Protein AF-A0A2Z6CU08-F1 (afdb_monomer)

Solvent-accessible surface area (backbone atoms only — not comparable to full-atom values): 12589 Å² total; per-residue (Å²): 133,89,56,45,66,60,54,45,58,59,36,54,79,43,44,66,52,94,87,54,87,73,78,50,71,67,58,55,53,52,52,36,51,53,51,31,54,76,70,72,44,63,93,85,64,60,63,81,48,70,68,52,35,48,50,53,22,50,45,68,56,39,53,52,37,62,65,47,59,47,67,48,64,42,35,66,68,48,48,53,42,43,51,52,14,50,77,65,61,32,41,54,54,27,56,53,54,51,35,54,50,34,75,73,33,64,66,64,37,49,41,41,61,74,64,71,60,63,61,69,60,54,56,30,55,43,50,52,42,33,51,58,46,46,61,71,42,70,53,68,88,61,56,78,71,53,81,65,61,60,67,91,61,61,76,80,51,50,62,54,40,46,70,46,42,75,83,64,75,84,65,61,68,58,53,52,50,52,52,52,43,61,74,73,41,95,70,88,86,85,83,88,82,76,64,90,89,70,46,62,70,25,56,63,59,43,58,77,64,74,69,112

pLDDT: mean 86.47, std 10.82, range [37.44, 97.69]

Foldseek 3Di:
DDQLVVLLVLLVVQAADPVCPDDDPVNLVVQLVVSCVVVVHDPQAFDLDLVRLLSSLCSSLRRHNHSLVSVLSSDPVLSVQVVVCQVVLNLLSSVLVSLVVLVVVVVSVVSVVVVPDPVLVSSLVSLVSSLVSNVSNVDCVSPPGHPSDNDPDDPVCPVVLCVLAVPDDDPVVVLVVVVVCVVPPVDDDDDDDDDPPPSRVNCVSCVVVSSD

Mean predicted aligned error: 9.14 Å

Sequence (212 aa):
MIEFAVITSVIKKYAPQASQIIIKQAQKNEAVIKVLQELKLNPTQIIDDVDTVYAYTLVKYGVFKPEAILNLLREKVIKDFFWDAYSNNAGFGFVENTKKFLNQNSELKTQIIHSKINFSAELEEFGETFIAVAKQTKSSKYQPYPDWNLDVYPKEFKALIFEKTRLFCGRDFVFKAINKFFATQPKGYFTVIGDAGMGKSAIAAIGHKLRL

Radius of gyration: 19.77 Å; Cα contacts (8 Å, |Δi|>4): 173; chains: 1; bounding box: 47×35×54 Å

Structure (mmCIF, N/CA/C/O backbone):
data_AF-A0A2Z6CU08-F1
#
_entry.id   AF-A0A2Z6CU08-F1
#
loop_
_atom_site.group_PDB
_atom_site.id
_atom_site.type_symbol
_atom_site.label_atom_id
_atom_site.label_alt_id
_atom_site.label_comp_id
_atom_site.label_asym_id
_atom_site.label_entity_id
_atom_site.label_seq_id
_atom_site.pdbx_PDB_ins_code
_atom_site.Cartn_x
_atom_site.Cartn_y
_atom_site.Cartn_z
_atom_site.occupancy
_atom_site.B_iso_or_equiv
_atom_site.auth_seq_id
_atom_site.auth_comp_id
_atom_site.auth_asym_id
_atom_site.auth_atom_id
_atom_site.pdbx_PDB_model_num
ATOM 1 N N . MET A 1 1 ? -15.770 15.664 8.424 1.00 62.69 1 MET A N 1
ATOM 2 C CA . MET A 1 1 ? -14.997 15.065 7.315 1.00 62.69 1 MET A CA 1
ATOM 3 C C . MET A 1 1 ? -13.681 14.593 7.905 1.00 62.69 1 MET A C 1
ATOM 5 O O . MET A 1 1 ? -13.102 15.352 8.671 1.00 62.69 1 MET A O 1
ATOM 9 N N . ILE A 1 2 ? -13.269 13.347 7.670 1.00 81.06 2 ILE A N 1
ATOM 10 C CA . ILE A 1 2 ? -12.012 12.831 8.227 1.00 81.06 2 ILE A CA 1
ATOM 11 C C . ILE A 1 2 ? -10.845 13.364 7.390 1.00 81.06 2 ILE A C 1
ATOM 13 O O . ILE A 1 2 ? -10.816 13.173 6.177 1.00 81.06 2 ILE A O 1
ATOM 17 N N . GLU A 1 3 ? -9.882 14.022 8.031 1.00 91.19 3 GLU A N 1
ATOM 18 C CA . GLU A 1 3 ? -8.688 14.541 7.363 1.00 91.19 3 GLU A CA 1
ATOM 19 C C . GLU A 1 3 ? -7.522 13.552 7.484 1.00 91.19 3 GLU A C 1
ATOM 21 O O . GLU A 1 3 ? -6.904 13.408 8.541 1.00 91.19 3 GLU A O 1
ATOM 26 N N . PHE A 1 4 ? -7.167 12.883 6.383 1.00 92.62 4 PHE A N 1
ATOM 27 C CA . PHE A 1 4 ? -6.059 11.915 6.375 1.00 92.62 4 PHE A CA 1
ATOM 28 C C . PHE A 1 4 ? -4.695 12.548 6.691 1.00 92.62 4 PHE A C 1
ATOM 30 O O . PHE A 1 4 ? -3.801 11.880 7.215 1.00 92.62 4 PHE A O 1
ATOM 37 N N . ALA A 1 5 ? -4.531 13.849 6.433 1.00 92.81 5 ALA A N 1
ATOM 38 C CA . ALA A 1 5 ? -3.340 14.596 6.830 1.00 92.81 5 ALA A CA 1
ATOM 39 C C . ALA A 1 5 ? -3.168 14.640 8.360 1.00 92.81 5 ALA A C 1
ATOM 41 O O . ALA A 1 5 ? -2.057 14.447 8.853 1.00 92.81 5 ALA A O 1
ATOM 42 N N . VAL A 1 6 ? -4.261 14.817 9.110 1.00 92.81 6 VAL A N 1
ATOM 43 C CA . VAL A 1 6 ? -4.248 14.796 10.582 1.00 92.81 6 VAL A CA 1
ATOM 44 C C . VAL A 1 6 ? -3.963 13.387 11.099 1.00 92.81 6 VAL A C 1
ATOM 46 O O . VAL A 1 6 ? -3.169 13.206 12.014 1.00 92.81 6 VAL A O 1
ATOM 49 N N . ILE A 1 7 ? -4.542 12.362 10.473 1.00 92.81 7 ILE A N 1
ATOM 50 C CA . ILE A 1 7 ? -4.272 10.966 10.846 1.00 92.81 7 ILE A CA 1
ATOM 51 C C . ILE A 1 7 ? -2.787 10.640 10.675 1.00 92.81 7 ILE A C 1
ATOM 53 O O . ILE A 1 7 ? -2.139 10.142 11.595 1.00 92.81 7 ILE A O 1
ATOM 57 N N . THR A 1 8 ? -2.225 10.957 9.508 1.00 91.88 8 THR A N 1
ATOM 58 C CA . THR A 1 8 ? -0.812 10.677 9.239 1.00 91.88 8 THR A CA 1
ATOM 59 C C . THR A 1 8 ? 0.127 11.503 10.109 1.00 91.88 8 THR A C 1
ATOM 61 O O . THR A 1 8 ? 1.166 10.980 10.499 1.00 91.88 8 THR A O 1
ATOM 64 N N . SER A 1 9 ? -0.221 12.735 10.494 1.00 92.56 9 SER A N 1
ATOM 65 C CA . SER A 1 9 ? 0.608 13.524 11.417 1.00 92.56 9 SER A CA 1
ATOM 66 C C . SER A 1 9 ? 0.685 12.906 12.819 1.00 92.56 9 SER A C 1
ATOM 68 O O . SER A 1 9 ? 1.762 12.895 13.416 1.00 92.56 9 SER A O 1
ATOM 70 N N . VAL A 1 10 ? -0.409 12.319 13.319 1.00 93.31 10 VAL A N 1
ATOM 71 C CA . VAL A 1 10 ? -0.412 11.577 14.590 1.00 93.31 10 VAL A CA 1
ATOM 72 C C . VAL A 1 10 ? 0.398 10.284 14.469 1.00 93.31 10 VAL A C 1
ATOM 74 O O . VAL A 1 10 ? 1.233 9.999 15.327 1.00 93.31 10 VAL A O 1
ATOM 77 N N . ILE A 1 11 ? 0.223 9.529 13.378 1.00 92.25 11 ILE A N 1
ATOM 78 C CA . ILE A 1 11 ? 0.962 8.278 13.134 1.00 92.25 11 ILE A CA 1
ATOM 79 C C . ILE A 1 11 ? 2.476 8.518 13.058 1.00 92.25 11 ILE A C 1
ATOM 81 O O . ILE A 1 11 ? 3.240 7.718 13.594 1.00 92.25 11 ILE A O 1
ATOM 85 N N . LYS A 1 12 ? 2.928 9.624 12.448 1.00 90.81 12 LYS A N 1
ATOM 86 C CA . LYS A 1 12 ? 4.360 9.963 12.306 1.00 90.81 12 LYS A CA 1
ATOM 87 C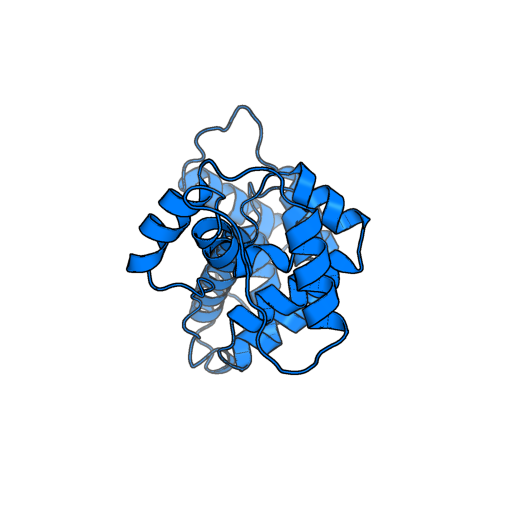 C . LYS A 1 12 ? 5.111 10.040 13.637 1.00 90.81 12 LYS A C 1
ATOM 89 O O . LYS A 1 12 ? 6.313 9.792 13.664 1.00 90.81 12 LYS A O 1
ATOM 94 N N . LYS A 1 13 ? 4.420 10.307 14.751 1.00 90.50 13 LYS A N 1
ATOM 95 C CA . LYS A 1 13 ? 5.008 10.251 16.104 1.00 90.50 13 LYS A CA 1
ATOM 96 C C . LYS A 1 13 ? 5.544 8.854 16.457 1.00 90.50 13 LYS A C 1
ATOM 98 O O . LYS A 1 13 ? 6.408 8.729 17.317 1.00 90.50 13 LYS A O 1
ATOM 103 N N . TYR A 1 14 ? 5.053 7.826 15.767 1.00 88.19 14 TYR A N 1
ATOM 104 C CA . TYR A 1 14 ? 5.426 6.418 15.890 1.00 88.19 14 TYR A CA 1
ATOM 105 C C . TYR A 1 14 ? 6.232 5.932 14.674 1.00 88.19 14 TYR A C 1
ATOM 107 O O . TYR A 1 14 ? 6.157 4.759 14.310 1.00 88.19 14 TYR A O 1
ATOM 115 N N . ALA A 1 15 ? 6.972 6.824 14.006 1.00 81.00 15 ALA A N 1
ATOM 116 C CA . ALA A 1 15 ? 7.870 6.447 12.918 1.00 81.00 15 ALA A CA 1
ATOM 117 C C . ALA A 1 15 ? 8.891 5.383 13.380 1.00 81.00 15 ALA A C 1
ATOM 119 O O . ALA A 1 15 ? 9.305 5.393 14.545 1.00 81.00 15 ALA A O 1
ATOM 120 N N . PRO A 1 16 ? 9.312 4.467 12.488 1.00 73.88 16 PRO A N 1
ATOM 121 C CA . PRO A 1 16 ? 10.264 3.422 12.841 1.00 73.88 16 PRO A CA 1
ATOM 122 C C . PRO A 1 16 ? 11.592 4.044 13.290 1.00 73.88 16 PRO A C 1
ATOM 124 O O . PRO A 1 16 ? 12.269 4.725 12.520 1.00 73.88 16 PRO A O 1
ATOM 127 N N . GLN A 1 17 ? 11.969 3.821 14.551 1.00 67.19 17 GLN A N 1
ATOM 128 C CA . GLN A 1 17 ? 13.262 4.260 15.074 1.00 67.19 17 GLN A CA 1
ATOM 129 C C . GLN A 1 17 ? 14.330 3.213 14.742 1.00 67.19 17 GLN A C 1
ATOM 131 O O . GLN A 1 17 ? 14.086 2.017 14.877 1.00 67.19 17 GLN A O 1
ATOM 136 N N . ALA A 1 18 ? 15.535 3.646 14.353 1.00 55.34 18 ALA A N 1
ATOM 137 C CA . ALA A 1 18 ? 16.640 2.754 13.969 1.00 55.34 18 ALA A CA 1
ATOM 138 C C . ALA A 1 18 ? 17.046 1.740 15.064 1.00 55.34 18 ALA A C 1
ATOM 140 O O . ALA A 1 18 ? 17.671 0.726 14.770 1.00 55.34 18 ALA A O 1
ATOM 141 N N . SER A 1 19 ? 16.665 1.987 16.320 1.00 48.84 19 SER A N 1
ATOM 142 C CA . SER A 1 19 ? 16.853 1.098 17.472 1.00 48.84 19 SER A CA 1
ATOM 143 C C . SER A 1 19 ? 15.786 -0.004 17.608 1.00 48.84 19 SER 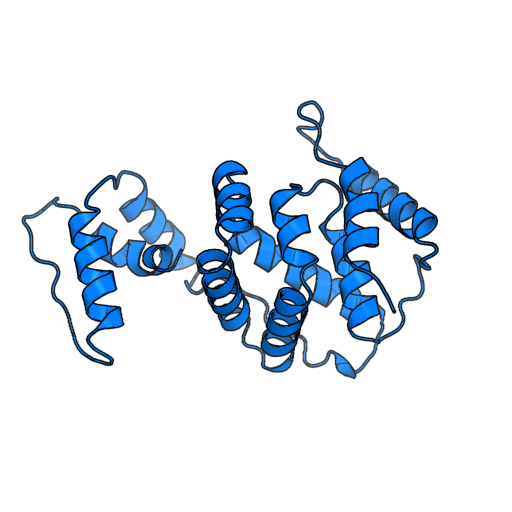A C 1
ATOM 145 O O . SER A 1 19 ? 15.981 -0.947 18.371 1.00 48.84 19 SER A O 1
ATOM 147 N N . GLN A 1 20 ? 14.671 0.070 16.875 1.00 55.75 20 GLN A N 1
ATOM 148 C CA . GLN A 1 20 ? 13.524 -0.846 16.962 1.00 55.75 20 GLN A CA 1
ATOM 149 C C . GLN A 1 20 ? 13.536 -1.894 15.839 1.00 55.75 20 GLN A C 1
ATOM 151 O O . GLN A 1 20 ? 12.517 -2.162 15.209 1.00 55.75 20 GLN A O 1
ATOM 156 N N . ILE A 1 21 ? 14.695 -2.508 15.578 1.00 54.34 21 ILE A N 1
ATOM 157 C CA . ILE A 1 21 ? 14.887 -3.490 14.489 1.00 54.34 21 ILE A CA 1
ATOM 158 C C . ILE A 1 21 ? 13.956 -4.717 14.647 1.00 54.34 21 ILE A C 1
ATOM 160 O O . ILE A 1 21 ? 13.696 -5.434 13.683 1.00 54.34 21 ILE A O 1
ATOM 164 N N . ILE A 1 22 ? 13.385 -4.929 15.840 1.00 64.88 22 ILE A N 1
ATOM 165 C CA . ILE A 1 22 ? 12.362 -5.945 16.106 1.00 64.88 22 ILE A CA 1
ATOM 166 C C . ILE A 1 22 ? 11.175 -5.290 16.819 1.00 64.88 22 ILE A C 1
ATOM 168 O O . ILE A 1 22 ? 11.221 -5.041 18.025 1.00 64.88 22 ILE A O 1
ATOM 172 N N . ILE A 1 23 ? 10.091 -5.046 16.083 1.00 67.44 23 ILE A N 1
ATOM 173 C CA . ILE A 1 23 ? 8.820 -4.579 16.648 1.00 67.44 23 ILE A CA 1
ATOM 174 C C . ILE A 1 23 ? 7.983 -5.803 17.004 1.00 67.44 23 ILE A C 1
ATOM 176 O O . ILE A 1 23 ? 7.635 -6.609 16.140 1.00 67.44 23 ILE A O 1
ATOM 180 N N . LYS A 1 24 ? 7.629 -5.949 18.282 1.00 79.06 24 LYS A N 1
ATOM 181 C CA . LYS A 1 24 ? 6.705 -7.007 18.707 1.00 79.06 24 LYS A CA 1
ATOM 182 C C . LYS A 1 24 ? 5.277 -6.633 18.313 1.00 79.06 24 LYS A C 1
ATOM 184 O O . LYS A 1 24 ? 4.870 -5.484 18.475 1.00 79.06 24 LYS A O 1
ATOM 189 N N . GLN A 1 25 ? 4.468 -7.617 17.915 1.00 81.94 25 GLN A N 1
ATOM 190 C CA . GLN A 1 25 ? 3.051 -7.394 17.590 1.00 81.94 25 GLN A CA 1
ATOM 191 C C . GLN A 1 25 ? 2.289 -6.682 18.724 1.00 81.94 25 GLN A C 1
ATOM 193 O O . GLN A 1 25 ? 1.458 -5.817 18.463 1.00 81.94 25 GLN A O 1
ATOM 198 N N . ALA A 1 26 ? 2.613 -6.988 19.985 1.00 82.88 26 ALA A N 1
ATOM 199 C CA . ALA A 1 26 ? 2.033 -6.316 21.147 1.00 82.88 26 ALA A CA 1
ATOM 200 C C . ALA A 1 26 ? 2.330 -4.803 21.175 1.00 82.88 26 ALA A C 1
ATOM 202 O O . ALA A 1 26 ? 1.428 -4.014 21.439 1.00 82.88 26 ALA A O 1
ATOM 203 N N . GLN A 1 27 ? 3.557 -4.394 20.827 1.00 86.50 27 GLN A N 1
ATOM 204 C CA . GLN A 1 27 ? 3.944 -2.979 20.756 1.00 86.50 27 GLN A CA 1
ATOM 205 C C . GLN A 1 27 ? 3.206 -2.260 19.622 1.00 86.50 27 GLN A C 1
ATOM 207 O O . GLN A 1 27 ? 2.727 -1.144 19.812 1.00 86.50 27 GLN A O 1
ATOM 212 N N . LYS A 1 28 ? 3.058 -2.915 18.458 1.00 88.12 28 LYS A N 1
ATOM 213 C CA . LYS A 1 28 ? 2.254 -2.386 17.343 1.00 88.12 28 LYS A CA 1
ATOM 214 C C . LYS A 1 28 ? 0.799 -2.184 17.759 1.00 88.12 28 LYS A C 1
ATOM 216 O O . LYS A 1 28 ? 0.252 -1.109 17.537 1.00 88.12 28 LYS A O 1
ATOM 221 N N . ASN A 1 29 ? 0.195 -3.176 18.409 1.00 90.00 29 ASN A N 1
ATOM 222 C CA . ASN A 1 29 ? -1.190 -3.089 18.871 1.00 90.00 29 ASN A CA 1
ATOM 223 C C . ASN A 1 29 ? -1.387 -1.953 19.890 1.00 90.00 29 ASN A C 1
ATOM 225 O O . ASN A 1 29 ? -2.355 -1.204 19.786 1.00 90.00 29 ASN A O 1
ATOM 229 N N . GLU A 1 30 ? -0.465 -1.789 20.841 1.00 90.69 30 GLU A N 1
ATOM 230 C CA . GLU A 1 30 ? -0.516 -0.704 21.827 1.00 90.69 30 GLU A CA 1
ATOM 231 C C . GLU A 1 30 ? -0.424 0.678 21.163 1.00 90.69 30 GLU A C 1
ATOM 233 O O . GLU A 1 30 ? -1.225 1.565 21.458 1.00 90.69 30 GLU A O 1
ATOM 238 N N . ALA A 1 31 ? 0.515 0.859 20.230 1.00 92.38 31 ALA A N 1
ATOM 239 C CA . ALA A 1 31 ? 0.669 2.109 19.492 1.00 92.38 31 ALA A CA 1
ATOM 240 C C . ALA A 1 31 ? -0.575 2.434 18.645 1.00 92.38 31 ALA A C 1
ATOM 242 O O . ALA A 1 31 ? -1.048 3.568 18.668 1.00 92.38 31 ALA A O 1
ATOM 243 N N . VAL A 1 32 ? -1.168 1.439 17.976 1.00 92.88 32 VAL A N 1
ATOM 244 C CA . VAL A 1 32 ? -2.443 1.596 17.254 1.00 92.88 32 VAL A CA 1
ATOM 245 C C . VAL A 1 32 ? -3.553 2.083 18.187 1.00 92.88 32 VAL A C 1
ATOM 247 O O . VAL A 1 32 ? -4.262 3.026 17.842 1.00 92.88 32 VAL A O 1
ATOM 250 N N . ILE A 1 33 ? -3.695 1.489 19.377 1.00 92.44 33 ILE A N 1
ATOM 251 C CA . ILE A 1 33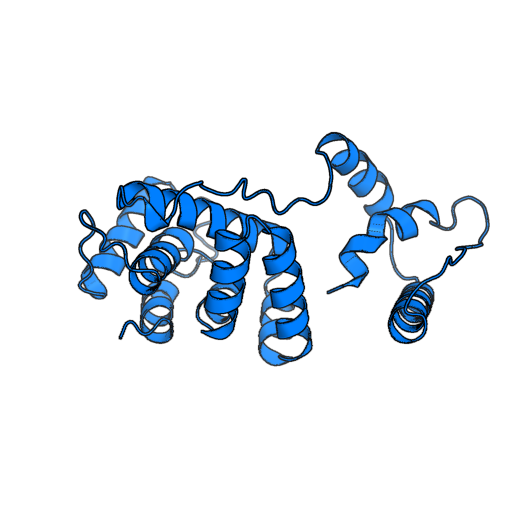 ? -4.713 1.905 20.356 1.00 92.44 33 ILE A CA 1
ATOM 252 C C . ILE A 1 33 ? -4.492 3.360 20.784 1.00 92.44 33 ILE A C 1
ATOM 254 O O . ILE A 1 33 ? -5.447 4.136 20.790 1.00 92.44 33 ILE A O 1
ATOM 258 N N . LYS A 1 34 ? -3.247 3.754 21.081 1.00 93.62 34 LYS A N 1
ATOM 259 C CA . LYS A 1 34 ? -2.910 5.137 21.462 1.00 93.62 34 LYS A CA 1
ATOM 260 C C . LYS A 1 34 ? -3.232 6.138 20.351 1.00 93.62 34 LYS A C 1
ATOM 262 O O . LYS A 1 34 ? -3.819 7.180 20.626 1.00 93.62 34 LYS A O 1
ATOM 267 N N . VAL A 1 35 ? -2.908 5.810 19.097 1.00 93.75 35 VAL A N 1
ATOM 268 C CA . VAL A 1 35 ? -3.236 6.658 17.938 1.00 93.75 35 VAL A CA 1
ATOM 269 C C . VAL A 1 35 ? -4.752 6.804 17.773 1.00 93.75 35 VAL A C 1
ATOM 271 O O . VAL A 1 35 ? -5.236 7.918 17.590 1.00 93.75 35 VAL A O 1
ATOM 274 N N . LEU A 1 36 ? -5.520 5.713 17.877 1.00 93.31 36 LEU A N 1
ATOM 275 C CA . LEU A 1 36 ? -6.986 5.772 17.790 1.00 93.31 36 LEU A CA 1
ATOM 276 C C . LEU A 1 36 ? -7.590 6.639 18.906 1.00 93.31 36 LEU A C 1
ATOM 278 O O . LEU A 1 36 ? -8.477 7.444 18.632 1.00 93.31 36 LEU A O 1
ATOM 282 N N . GLN A 1 37 ? -7.079 6.527 20.137 1.00 91.94 37 GLN A N 1
ATOM 283 C CA . GLN A 1 37 ? -7.508 7.353 21.271 1.00 91.94 37 GLN A CA 1
ATOM 284 C C . GLN A 1 37 ? -7.220 8.843 21.048 1.00 91.94 37 GLN A C 1
ATOM 286 O O . GLN A 1 37 ? -8.097 9.673 21.286 1.00 91.94 37 GLN A O 1
ATOM 291 N N . GLU A 1 38 ? -6.029 9.187 20.553 1.00 93.31 38 GLU A N 1
ATOM 292 C CA . GLU A 1 38 ? -5.654 10.576 20.253 1.00 93.31 38 GLU A CA 1
ATOM 293 C C . GLU A 1 38 ? -6.5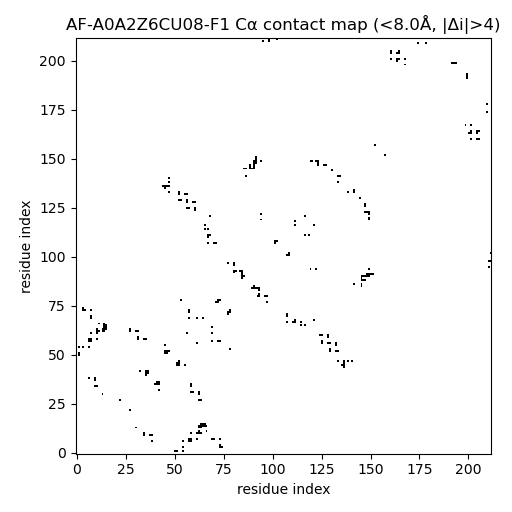47 11.184 19.159 1.00 93.31 38 GLU A C 1
ATOM 295 O O . GLU A 1 38 ? -6.968 12.337 19.256 1.00 93.31 38 GLU A O 1
ATOM 300 N N . LEU A 1 39 ? -6.912 10.379 18.158 1.00 91.75 39 LEU A N 1
ATOM 301 C CA . LEU A 1 39 ? -7.832 10.760 17.085 1.00 91.75 39 LEU A CA 1
ATOM 302 C C . LEU A 1 39 ? -9.312 10.728 17.503 1.00 91.75 39 LEU A C 1
ATOM 304 O O . LEU A 1 39 ? -10.178 11.037 16.686 1.00 91.75 39 LEU A O 1
ATOM 308 N N . LYS A 1 40 ? -9.616 10.364 18.759 1.00 90.19 40 LYS A N 1
ATOM 309 C CA . LYS A 1 40 ? -10.981 10.190 19.287 1.00 90.19 40 LYS A CA 1
ATOM 310 C C . LYS A 1 40 ? -11.818 9.190 18.474 1.00 90.19 40 LYS A C 1
ATOM 312 O O . LYS A 1 40 ? -13.035 9.326 18.368 1.00 90.19 40 LYS A O 1
ATOM 317 N N . LEU A 1 41 ? -11.163 8.178 17.907 1.00 88.75 41 LEU A N 1
ATOM 318 C CA . LEU A 1 41 ? -11.782 7.088 17.158 1.00 88.75 41 LEU A CA 1
ATOM 319 C C . LEU A 1 41 ? -12.050 5.897 18.086 1.00 88.75 41 LEU A C 1
ATOM 321 O O . LEU A 1 41 ? -11.215 5.532 18.914 1.00 88.75 41 LEU A O 1
ATOM 325 N N . ASN A 1 42 ? -13.216 5.261 17.946 1.00 84.94 42 ASN A N 1
ATOM 326 C CA . ASN A 1 42 ? -13.586 4.112 18.770 1.00 84.94 42 ASN A CA 1
ATOM 327 C C . ASN A 1 42 ? -12.806 2.854 18.331 1.00 84.94 42 ASN A C 1
ATOM 329 O O . ASN A 1 42 ? -12.990 2.389 17.208 1.00 84.94 42 ASN A O 1
ATOM 333 N N . PRO A 1 43 ? -11.985 2.229 19.187 1.00 78.44 43 PRO A N 1
ATOM 334 C CA . PRO A 1 43 ? -11.170 1.080 18.788 1.00 78.44 43 PRO A CA 1
ATOM 335 C C . PRO A 1 43 ? -11.973 -0.198 18.491 1.00 78.44 43 PRO A C 1
ATOM 337 O O . PRO A 1 43 ? -11.434 -1.122 17.887 1.00 78.44 43 PRO A O 1
ATOM 340 N N . THR A 1 44 ? -13.238 -0.263 18.916 1.00 76.81 44 THR A N 1
ATOM 341 C CA . THR A 1 44 ? -14.075 -1.475 18.859 1.00 76.81 44 THR A CA 1
ATOM 342 C C . THR A 1 44 ? -15.214 -1.400 17.850 1.00 76.81 44 THR A C 1
ATOM 344 O O . THR A 1 44 ? -15.583 -2.427 17.285 1.00 76.81 44 THR A O 1
ATOM 347 N N . GLN A 1 45 ? -15.753 -0.208 17.593 1.00 84.81 45 GLN A N 1
ATOM 348 C CA . GLN A 1 45 ? -16.864 -0.010 16.667 1.00 84.81 45 GLN A CA 1
ATOM 349 C C . GLN A 1 45 ? -16.434 0.905 15.525 1.00 84.81 45 GLN A C 1
ATOM 351 O O . GLN A 1 45 ? -16.089 2.064 15.743 1.00 84.81 45 GLN A O 1
ATOM 356 N N . ILE A 1 46 ? -16.459 0.361 14.310 1.00 89.12 46 ILE A N 1
ATOM 357 C CA . ILE A 1 46 ? -16.049 1.046 13.084 1.00 89.12 46 ILE A CA 1
ATOM 358 C C . ILE A 1 46 ? -17.306 1.315 12.263 1.00 89.12 46 ILE A C 1
ATOM 360 O O . ILE A 1 46 ? -18.053 0.384 11.961 1.00 89.12 46 ILE A O 1
ATOM 364 N N . ILE A 1 47 ? -17.538 2.583 11.929 1.00 92.06 47 ILE A N 1
ATOM 365 C CA . ILE A 1 47 ? -18.624 2.995 11.030 1.00 92.06 47 ILE A CA 1
ATOM 366 C C . ILE A 1 47 ? -18.289 2.499 9.617 1.00 92.06 47 ILE A C 1
ATOM 368 O O . ILE A 1 47 ? -17.133 2.547 9.199 1.00 92.06 47 ILE A O 1
ATOM 372 N N . ASP A 1 48 ? -19.284 2.003 8.884 1.00 92.00 48 ASP A N 1
ATOM 373 C CA . ASP A 1 48 ? -19.121 1.336 7.586 1.00 92.00 48 ASP A CA 1
ATOM 374 C C . ASP A 1 48 ? -19.093 2.296 6.376 1.00 92.00 48 ASP A C 1
ATOM 376 O O . ASP A 1 48 ? -19.375 1.929 5.226 1.00 92.00 48 ASP A O 1
ATOM 380 N N . ASP A 1 49 ? -18.726 3.556 6.606 1.00 94.00 49 ASP A N 1
ATOM 381 C CA . ASP A 1 49 ? -18.413 4.486 5.532 1.00 94.00 49 ASP A CA 1
ATOM 382 C C . ASP A 1 49 ? -16.965 4.298 5.038 1.00 94.00 49 ASP A C 1
ATOM 384 O O . ASP A 1 49 ? -16.071 3.864 5.767 1.00 94.00 49 ASP A O 1
ATOM 388 N N . VAL A 1 50 ? -16.730 4.582 3.752 1.00 95.25 50 VAL A N 1
ATOM 389 C CA . VAL A 1 50 ? -15.437 4.285 3.109 1.00 95.25 50 VAL A CA 1
ATOM 390 C C . VAL A 1 50 ? -14.316 5.116 3.725 1.00 95.25 50 VAL A C 1
ATOM 392 O O . VAL A 1 50 ? -13.219 4.596 3.915 1.00 95.25 50 VAL A O 1
ATOM 395 N N . ASP A 1 51 ? -14.590 6.372 4.078 1.00 95.56 51 ASP A N 1
ATOM 396 C CA . ASP A 1 51 ? -13.586 7.272 4.639 1.00 95.56 51 ASP A CA 1
ATOM 397 C C . ASP A 1 51 ? -13.171 6.826 6.045 1.00 95.56 51 ASP A C 1
ATOM 399 O O . ASP A 1 51 ? -11.978 6.813 6.348 1.00 95.56 51 ASP A O 1
ATOM 403 N N . THR A 1 52 ? -14.118 6.386 6.878 1.00 94.75 52 THR A N 1
ATOM 404 C CA . THR A 1 52 ? -13.830 5.824 8.203 1.00 94.75 52 THR A CA 1
ATOM 405 C C . THR A 1 52 ? -13.055 4.519 8.095 1.00 94.75 52 THR A C 1
ATOM 407 O O . THR A 1 52 ? -12.014 4.377 8.735 1.00 94.75 52 THR A O 1
ATOM 410 N N . VAL A 1 53 ? -13.478 3.571 7.256 1.00 96.69 53 VAL A N 1
ATOM 411 C CA . VAL A 1 53 ? -12.734 2.310 7.079 1.00 96.69 53 VAL A CA 1
ATOM 412 C C . VAL A 1 53 ? -11.318 2.575 6.561 1.00 96.69 53 VAL A C 1
ATOM 414 O O . VAL A 1 53 ? -10.356 2.001 7.078 1.00 96.69 53 VAL A O 1
ATOM 417 N N . TYR A 1 54 ? -11.151 3.500 5.614 1.00 97.50 54 TYR A N 1
ATOM 418 C CA . TYR A 1 54 ? -9.835 3.901 5.115 1.00 97.50 54 TYR A CA 1
ATOM 419 C C . TYR A 1 54 ? -8.987 4.585 6.200 1.00 97.50 54 TYR A C 1
ATOM 421 O O . TYR A 1 54 ? -7.805 4.282 6.343 1.00 97.50 54 TYR A O 1
ATOM 429 N N . ALA A 1 55 ? -9.581 5.441 7.034 1.00 96.25 55 ALA A N 1
ATOM 430 C CA . ALA A 1 55 ? -8.910 6.086 8.162 1.00 96.25 55 ALA A CA 1
ATOM 431 C C . ALA A 1 55 ? -8.409 5.085 9.212 1.00 96.25 55 ALA A C 1
ATOM 433 O O . ALA A 1 55 ? -7.254 5.148 9.635 1.00 96.25 55 ALA A O 1
ATOM 434 N N . TYR A 1 56 ? -9.243 4.119 9.599 1.00 96.44 56 TYR A N 1
ATOM 435 C CA . TYR A 1 56 ? -8.830 3.037 10.497 1.00 96.44 56 TYR A CA 1
ATOM 436 C C . TYR A 1 56 ? -7.744 2.169 9.866 1.00 96.44 56 TYR A C 1
ATOM 438 O O . TYR A 1 56 ? -6.838 1.716 10.565 1.00 96.44 56 TYR A O 1
ATOM 446 N N . THR A 1 57 ? -7.810 1.964 8.550 1.00 97.25 57 THR A N 1
ATOM 447 C CA . THR A 1 57 ? -6.765 1.264 7.801 1.00 97.25 57 THR A CA 1
ATOM 448 C C . THR A 1 57 ? -5.450 2.026 7.880 1.00 97.25 57 THR A C 1
ATOM 450 O O . THR A 1 57 ? -4.462 1.434 8.299 1.00 97.25 57 THR A O 1
ATOM 453 N N . LEU A 1 58 ? -5.438 3.334 7.592 1.00 97.00 58 LEU A N 1
ATOM 454 C CA . LEU A 1 58 ? -4.250 4.186 7.727 1.00 97.00 58 LEU A CA 1
ATOM 455 C C . LEU A 1 58 ? -3.622 4.065 9.116 1.00 97.00 58 LEU A C 1
ATOM 457 O O . LEU A 1 58 ? -2.409 3.930 9.211 1.00 97.00 58 LEU A O 1
ATOM 461 N N . VAL A 1 59 ? -4.427 4.052 10.182 1.00 96.00 59 VAL A N 1
ATOM 462 C CA . VAL A 1 59 ? -3.918 3.888 11.551 1.00 96.00 59 VAL A CA 1
ATOM 463 C C . VAL A 1 59 ? -3.333 2.493 11.784 1.00 96.00 59 VAL A C 1
ATOM 465 O O . VAL A 1 59 ? -2.201 2.376 12.250 1.00 96.00 59 VAL A O 1
ATOM 468 N N . LYS A 1 60 ? -4.068 1.422 11.458 1.00 94.94 60 LYS A N 1
ATOM 469 C CA . LYS A 1 60 ? -3.623 0.041 11.722 1.00 94.94 60 LYS A CA 1
ATOM 470 C C . LYS A 1 60 ? -2.411 -0.366 10.885 1.00 94.94 60 LYS A C 1
ATOM 472 O O . LYS A 1 60 ? -1.526 -1.062 11.386 1.00 94.94 60 LYS A O 1
ATOM 477 N N . TYR A 1 61 ? -2.379 0.065 9.629 1.00 95.38 61 TYR A N 1
ATOM 478 C CA . TYR A 1 61 ? -1.257 -0.145 8.724 1.00 95.38 61 TYR A CA 1
ATOM 479 C C . TYR A 1 61 ? -0.079 0.757 9.104 1.00 95.38 61 TYR A C 1
ATOM 481 O O . TYR A 1 61 ? 1.038 0.270 9.245 1.00 95.38 61 TYR A O 1
ATOM 489 N N . GLY A 1 62 ? -0.331 2.056 9.286 1.00 92.69 62 GLY A N 1
ATOM 490 C CA . GLY A 1 62 ? 0.694 3.092 9.218 1.00 92.69 62 GLY A CA 1
ATOM 491 C C . GLY A 1 62 ? 1.601 3.227 10.437 1.00 92.69 62 GLY A C 1
ATOM 492 O O . GLY A 1 62 ? 2.677 3.813 10.332 1.00 92.69 62 GLY A O 1
ATOM 493 N N . VAL A 1 63 ? 1.206 2.688 11.589 1.00 92.62 63 VAL A N 1
ATOM 494 C CA . VAL A 1 63 ? 2.067 2.651 12.778 1.00 92.62 63 VAL A CA 1
ATOM 495 C C . VAL A 1 63 ? 3.362 1.895 12.459 1.00 92.62 63 VAL A C 1
ATOM 497 O O . VAL A 1 63 ? 3.325 0.754 11.997 1.00 92.62 63 VAL A O 1
ATOM 500 N N . PHE A 1 64 ? 4.502 2.544 12.720 1.00 89.69 64 PHE A N 1
ATOM 501 C CA . PHE A 1 64 ? 5.852 2.084 12.371 1.00 89.69 64 PHE A CA 1
ATOM 502 C C . PHE A 1 64 ? 6.152 1.944 10.871 1.00 89.69 64 PHE A C 1
ATOM 504 O O . PHE A 1 64 ? 7.175 1.364 10.503 1.00 89.69 64 PHE A O 1
ATOM 511 N N . LYS A 1 65 ? 5.315 2.503 9.991 1.00 90.94 65 LYS A N 1
ATOM 512 C CA . LYS A 1 65 ? 5.604 2.564 8.555 1.00 90.94 65 LYS A CA 1
ATOM 513 C C . LYS A 1 65 ? 6.427 3.803 8.190 1.00 90.94 65 LYS A C 1
ATOM 515 O O . LYS A 1 65 ? 6.359 4.818 8.888 1.00 90.94 65 LYS A O 1
ATOM 520 N N . PRO A 1 66 ? 7.212 3.747 7.099 1.00 90.38 66 PRO A N 1
ATOM 521 C CA . PRO A 1 66 ? 7.977 4.892 6.619 1.00 90.38 66 PRO A CA 1
ATOM 522 C C . PRO A 1 66 ? 7.084 6.086 6.279 1.00 90.38 66 PRO A C 1
ATOM 524 O O . PRO A 1 66 ? 6.014 5.939 5.695 1.00 90.38 66 PRO A O 1
ATOM 527 N N . GLU A 1 67 ? 7.556 7.296 6.568 1.00 91.81 67 GLU A N 1
ATOM 528 C CA . GLU A 1 67 ? 6.775 8.508 6.311 1.00 91.81 67 GLU A CA 1
ATOM 529 C C . GLU A 1 67 ? 6.397 8.670 4.829 1.00 91.81 67 GLU A C 1
ATOM 531 O O . GLU A 1 67 ? 5.286 9.096 4.518 1.00 91.81 67 GLU A O 1
ATOM 536 N N . ALA A 1 68 ? 7.289 8.272 3.917 1.00 91.75 68 ALA A N 1
ATOM 537 C CA . ALA A 1 68 ? 7.078 8.387 2.477 1.00 91.75 68 ALA A CA 1
ATOM 538 C C . ALA A 1 68 ? 5.795 7.681 2.002 1.00 91.75 68 ALA A C 1
ATOM 540 O O . ALA A 1 68 ? 5.044 8.250 1.210 1.00 91.75 68 ALA A O 1
ATOM 541 N N . ILE A 1 69 ? 5.502 6.474 2.508 1.00 93.81 69 ILE A N 1
ATOM 542 C CA . ILE A 1 69 ? 4.287 5.752 2.108 1.00 93.81 69 ILE A CA 1
ATOM 543 C C . ILE A 1 69 ? 3.032 6.343 2.763 1.00 93.81 69 ILE A C 1
ATOM 545 O O . ILE A 1 69 ? 1.983 6.412 2.128 1.00 93.81 69 ILE A O 1
ATOM 549 N N . LEU A 1 70 ? 3.139 6.871 3.986 1.00 95.12 70 LEU A N 1
ATOM 550 C CA . LEU A 1 70 ? 2.030 7.574 4.642 1.00 95.12 70 LEU A CA 1
ATOM 551 C C . LEU A 1 70 ? 1.666 8.868 3.905 1.00 95.12 70 LEU A C 1
ATOM 553 O O . LEU A 1 70 ? 0.486 9.159 3.712 1.00 95.12 70 LEU A O 1
ATOM 557 N N . ASN A 1 71 ? 2.673 9.621 3.456 1.00 95.06 71 ASN A N 1
ATOM 558 C CA . ASN A 1 71 ? 2.485 10.829 2.653 1.00 95.06 71 ASN A CA 1
ATOM 559 C C . ASN A 1 71 ? 1.816 10.536 1.308 1.00 95.06 71 ASN A C 1
ATOM 561 O O . ASN A 1 71 ? 1.099 11.390 0.807 1.00 95.06 71 ASN A O 1
ATOM 565 N N . LEU A 1 72 ? 2.015 9.344 0.744 1.00 96.06 72 LEU A N 1
ATOM 566 C CA . LEU A 1 72 ? 1.303 8.908 -0.452 1.00 96.06 72 LEU A CA 1
ATOM 567 C C . LEU A 1 72 ? -0.143 8.499 -0.138 1.00 96.06 72 LEU A C 1
ATOM 569 O O . LEU A 1 72 ? -1.075 8.970 -0.781 1.00 96.06 72 LEU A O 1
ATOM 573 N N . LEU A 1 73 ? -0.344 7.626 0.853 1.00 96.94 73 LEU A N 1
ATOM 574 C CA . LEU A 1 73 ? -1.653 7.034 1.152 1.00 96.94 73 LEU A CA 1
ATOM 575 C C . LEU A 1 73 ? -2.662 8.031 1.738 1.00 96.94 73 LEU A C 1
ATOM 577 O O . LEU A 1 73 ? -3.864 7.766 1.694 1.00 96.94 73 LEU A O 1
ATOM 581 N N . ARG A 1 74 ? -2.205 9.171 2.275 1.00 95.69 74 ARG A N 1
ATOM 582 C CA . ARG A 1 74 ? -3.093 10.255 2.731 1.00 95.69 74 ARG A CA 1
ATOM 583 C C . ARG A 1 74 ? -3.713 11.059 1.589 1.00 95.69 74 ARG A C 1
ATOM 585 O O . ARG A 1 74 ? -4.673 11.788 1.833 1.00 95.69 74 ARG A O 1
ATOM 592 N N . GLU A 1 75 ? -3.149 10.993 0.383 1.00 96.88 75 GLU A N 1
ATOM 593 C CA . GLU A 1 75 ? -3.630 11.785 -0.745 1.00 96.88 75 GLU A CA 1
ATOM 594 C C . GLU A 1 75 ? -5.017 11.297 -1.166 1.00 96.88 75 GLU A C 1
ATOM 596 O O . GLU A 1 75 ? -5.240 10.107 -1.396 1.00 96.88 75 GLU A O 1
ATOM 601 N N . LYS A 1 76 ? -5.970 12.226 -1.292 1.00 95.06 76 LYS A N 1
ATOM 602 C CA . LYS A 1 76 ? -7.370 11.881 -1.579 1.00 95.06 76 LYS A CA 1
ATOM 603 C C . LYS A 1 76 ? -7.509 11.077 -2.876 1.00 95.06 76 LYS A C 1
ATOM 605 O O . LYS A 1 76 ? -8.235 10.092 -2.907 1.00 95.06 76 LYS A O 1
ATOM 610 N N . VAL A 1 77 ? -6.750 11.453 -3.904 1.00 96.19 77 VAL A N 1
ATOM 611 C CA . VAL A 1 77 ? -6.727 10.754 -5.197 1.00 96.19 77 VAL A CA 1
ATOM 612 C C . VAL A 1 77 ? -6.257 9.300 -5.072 1.00 96.19 77 VAL A C 1
ATOM 614 O O . VAL A 1 77 ? -6.747 8.434 -5.788 1.00 96.19 77 VAL A O 1
ATOM 617 N N . ILE A 1 78 ? -5.356 9.003 -4.129 1.00 97.38 78 ILE A N 1
ATOM 618 C CA . ILE A 1 78 ? -4.878 7.638 -3.885 1.00 97.38 78 ILE A CA 1
ATOM 619 C C . ILE A 1 78 ? -5.965 6.793 -3.226 1.00 97.38 78 ILE A C 1
ATOM 621 O O . ILE A 1 78 ? -6.166 5.652 -3.639 1.00 97.38 78 ILE A O 1
ATOM 625 N N . LYS A 1 79 ? -6.727 7.359 -2.281 1.00 97.50 79 LYS A N 1
ATOM 626 C CA . LYS A 1 79 ? -7.939 6.707 -1.760 1.00 97.50 79 LYS A CA 1
ATOM 627 C C . LYS A 1 79 ? -8.938 6.428 -2.886 1.00 97.50 79 LYS A C 1
ATOM 629 O O . LYS A 1 79 ? -9.502 5.340 -2.934 1.00 97.50 79 LYS A O 1
ATOM 634 N N . ASP A 1 80 ? -9.151 7.385 -3.784 1.00 97.12 80 ASP A N 1
ATOM 635 C CA . ASP A 1 80 ? -10.112 7.228 -4.879 1.00 97.12 80 ASP A CA 1
ATOM 636 C C . ASP A 1 80 ? -9.673 6.105 -5.844 1.00 97.12 80 ASP A C 1
ATOM 638 O O . ASP A 1 80 ? -10.479 5.236 -6.173 1.00 97.12 80 ASP A O 1
ATOM 642 N N . PHE A 1 81 ? -8.383 6.029 -6.204 1.00 97.00 81 PHE A N 1
ATOM 643 C CA . PHE A 1 81 ? -7.830 4.897 -6.966 1.00 97.00 81 PHE A CA 1
ATOM 644 C C . PHE A 1 81 ? -7.945 3.563 -6.228 1.00 97.00 81 PHE A C 1
ATOM 646 O O . PHE A 1 81 ? -8.220 2.539 -6.852 1.00 97.00 81 PHE A O 1
ATOM 653 N N . PHE A 1 82 ? -7.708 3.562 -4.915 1.00 97.50 82 PHE A N 1
ATOM 654 C CA . PHE A 1 82 ? -7.836 2.367 -4.090 1.00 97.50 82 PHE A CA 1
ATOM 655 C C . PHE A 1 82 ? -9.277 1.857 -4.090 1.00 97.50 82 PHE A C 1
ATOM 657 O O . PHE A 1 82 ? -9.511 0.677 -4.332 1.00 97.50 82 PHE A O 1
ATOM 664 N N . TRP A 1 83 ? -10.243 2.743 -3.841 1.00 97.00 83 TRP A N 1
ATOM 665 C CA . TRP A 1 83 ? -11.652 2.374 -3.752 1.00 97.00 83 TRP A CA 1
ATOM 666 C C . TRP A 1 83 ? -12.213 1.892 -5.092 1.00 97.00 83 TRP A C 1
ATOM 668 O O . TRP A 1 83 ? -12.968 0.918 -5.117 1.00 97.00 83 TRP A O 1
ATOM 678 N N . ASP A 1 84 ? -11.808 2.518 -6.199 1.00 96.06 84 ASP A N 1
ATOM 679 C CA . ASP A 1 84 ? -12.146 2.061 -7.549 1.00 96.06 84 ASP A CA 1
ATOM 680 C C . ASP A 1 84 ? -11.602 0.647 -7.813 1.00 96.06 84 ASP A C 1
ATOM 682 O O . ASP A 1 84 ? -12.352 -0.260 -8.176 1.00 96.06 84 ASP A O 1
ATOM 686 N N . ALA A 1 85 ? -10.319 0.408 -7.536 1.00 94.50 85 ALA A N 1
ATOM 687 C CA . ALA A 1 85 ? -9.711 -0.910 -7.702 1.00 94.50 85 ALA A CA 1
ATOM 688 C C . ALA A 1 85 ? -10.338 -1.973 -6.787 1.00 94.50 85 ALA A C 1
ATOM 690 O O . ALA A 1 85 ? -10.545 -3.109 -7.211 1.00 94.50 85 ALA A O 1
ATOM 691 N N . TYR A 1 86 ? -10.663 -1.609 -5.547 1.00 95.69 86 TYR A N 1
ATOM 692 C CA . TYR A 1 86 ? -11.334 -2.481 -4.587 1.00 95.69 86 TYR A CA 1
ATOM 693 C C . TYR A 1 86 ? -12.713 -2.908 -5.083 1.00 95.69 86 TYR A C 1
ATOM 695 O O . TYR A 1 86 ? -13.004 -4.100 -5.159 1.00 95.69 86 TYR A O 1
ATOM 703 N N . SER A 1 87 ? -13.537 -1.935 -5.470 1.00 94.06 87 SER A N 1
ATOM 704 C CA . SER A 1 87 ? -14.926 -2.163 -5.880 1.00 94.06 87 SER A CA 1
ATOM 705 C C . SER A 1 87 ? -15.026 -2.972 -7.175 1.00 94.06 87 SER A C 1
ATOM 707 O O . SER A 1 87 ? -15.988 -3.709 -7.368 1.00 94.06 87 SER A O 1
ATOM 709 N N . ASN A 1 88 ? -14.019 -2.866 -8.046 1.00 92.19 88 ASN A N 1
ATOM 710 C CA . ASN A 1 88 ? -13.963 -3.575 -9.323 1.00 92.19 88 ASN A CA 1
ATOM 711 C C . ASN A 1 88 ? -13.139 -4.877 -9.280 1.00 92.19 88 ASN A C 1
ATOM 713 O O . ASN A 1 88 ? -12.911 -5.476 -10.329 1.00 92.19 88 ASN A O 1
ATOM 717 N N . ASN A 1 89 ? -12.666 -5.317 -8.103 1.00 89.00 89 ASN A N 1
ATOM 718 C CA . ASN A 1 89 ? -11.766 -6.473 -7.955 1.00 89.00 89 ASN A CA 1
ATOM 719 C C . ASN A 1 89 ? -10.534 -6.398 -8.887 1.00 89.00 89 ASN A C 1
ATOM 721 O O . ASN A 1 89 ? -10.124 -7.374 -9.514 1.00 89.00 89 ASN A O 1
ATOM 725 N N . ALA A 1 90 ? -9.960 -5.201 -9.004 1.00 87.38 90 ALA A N 1
ATOM 726 C CA . ALA A 1 90 ? -8.904 -4.852 -9.945 1.00 87.38 90 ALA A CA 1
ATOM 727 C C . ALA A 1 90 ? -7.662 -4.321 -9.210 1.00 87.38 90 ALA A C 1
ATOM 729 O O . ALA A 1 90 ? -7.164 -3.238 -9.519 1.00 87.38 90 ALA A O 1
ATOM 730 N N . GLY A 1 91 ? -7.140 -5.087 -8.242 1.00 85.00 91 GLY A N 1
ATOM 731 C CA . GLY A 1 91 ? -6.004 -4.684 -7.397 1.00 85.00 91 GLY A CA 1
ATOM 732 C C . GLY A 1 91 ? -4.789 -4.185 -8.192 1.00 85.00 91 GLY A C 1
ATOM 733 O O . GLY A 1 91 ? -4.185 -3.172 -7.846 1.00 85.00 91 GLY A O 1
ATOM 734 N N . PHE A 1 92 ? -4.473 -4.802 -9.334 1.00 83.94 92 PHE A N 1
ATOM 735 C CA . PHE A 1 92 ? -3.382 -4.326 -10.192 1.00 83.94 92 PHE A CA 1
ATOM 736 C C . PHE A 1 92 ? -3.602 -2.899 -10.736 1.00 83.94 92 PHE A C 1
ATOM 738 O O . PHE A 1 92 ? -2.649 -2.123 -10.846 1.00 83.94 92 PHE A O 1
ATOM 745 N N . GLY A 1 93 ? -4.854 -2.513 -11.007 1.00 86.12 93 GLY A N 1
ATOM 746 C CA . GLY A 1 93 ? -5.214 -1.160 -11.435 1.00 86.12 93 GLY A CA 1
ATOM 747 C C . GLY A 1 93 ? -4.851 -0.094 -10.397 1.00 86.12 93 GLY A C 1
ATOM 748 O O . GLY A 1 93 ? -4.386 0.987 -10.766 1.00 86.12 93 GLY A O 1
ATOM 749 N N . PHE A 1 94 ? -4.946 -0.421 -9.102 1.00 92.25 94 PHE A N 1
ATOM 750 C CA . PHE A 1 94 ? -4.487 0.460 -8.024 1.00 92.25 94 PHE A CA 1
ATOM 751 C C . PHE A 1 94 ? -2.989 0.752 -8.140 1.00 92.25 94 PHE A C 1
ATOM 753 O O . PHE A 1 94 ? -2.569 1.911 -8.080 1.00 92.25 94 PHE A O 1
ATOM 760 N N . VAL A 1 95 ? -2.180 -0.287 -8.367 1.00 89.12 95 VAL A N 1
ATOM 761 C CA . VAL A 1 95 ? -0.726 -0.154 -8.515 1.00 89.12 95 VAL A CA 1
ATOM 762 C C . VAL A 1 95 ? -0.393 0.724 -9.718 1.00 89.12 95 VAL A C 1
ATOM 764 O O . VAL A 1 95 ? 0.403 1.653 -9.595 1.00 89.12 95 VAL A O 1
ATOM 767 N N . GLU A 1 96 ? -1.001 0.475 -10.879 1.00 86.75 96 GLU A N 1
ATOM 768 C CA . GLU A 1 96 ? -0.723 1.256 -12.089 1.00 86.75 96 GLU A CA 1
ATOM 769 C C . GLU A 1 96 ? -1.103 2.731 -11.951 1.00 86.75 96 GLU A C 1
ATOM 771 O O . GLU A 1 96 ? -0.311 3.606 -12.310 1.00 86.75 96 GLU A O 1
ATOM 776 N N . ASN A 1 97 ? -2.289 3.022 -11.416 1.00 90.94 97 ASN A N 1
ATOM 777 C CA . ASN A 1 97 ? -2.757 4.397 -11.251 1.00 90.94 97 ASN A CA 1
ATOM 778 C C . ASN A 1 97 ? -1.916 5.156 -10.219 1.00 90.94 97 ASN A C 1
ATOM 780 O O . ASN A 1 97 ? -1.531 6.302 -10.458 1.00 90.94 97 ASN A O 1
ATOM 784 N N . THR A 1 98 ? -1.511 4.488 -9.137 1.00 92.44 98 THR A N 1
ATOM 785 C CA . THR A 1 98 ? -0.607 5.073 -8.138 1.00 92.44 98 THR A CA 1
ATOM 786 C C . THR A 1 98 ? 0.778 5.360 -8.731 1.00 92.44 98 THR A C 1
ATOM 788 O O . THR A 1 98 ? 1.345 6.426 -8.490 1.00 92.44 98 THR A O 1
ATOM 791 N N . LYS A 1 99 ? 1.316 4.469 -9.578 1.00 89.94 99 LYS A N 1
ATOM 792 C CA . LYS A 1 99 ? 2.578 4.712 -10.307 1.00 89.94 99 LYS A CA 1
ATOM 793 C C . LYS A 1 99 ? 2.478 5.906 -11.255 1.00 89.94 99 LYS A C 1
ATOM 795 O O . LYS A 1 99 ? 3.377 6.745 -11.279 1.00 89.94 99 LYS A O 1
ATOM 800 N N . LYS A 1 100 ? 1.384 6.013 -12.019 1.00 89.44 100 LYS A N 1
ATOM 801 C CA . LYS A 1 100 ? 1.130 7.165 -12.903 1.00 89.44 100 LYS A CA 1
ATOM 802 C C . LYS A 1 100 ? 1.095 8.473 -12.112 1.00 89.44 100 LYS A C 1
ATOM 804 O O . LYS A 1 100 ? 1.735 9.436 -12.524 1.00 89.44 100 LYS A O 1
ATOM 809 N N . PHE A 1 101 ? 0.425 8.481 -10.961 1.00 93.44 101 PHE A N 1
ATOM 810 C CA . PHE A 1 101 ? 0.385 9.639 -10.071 1.00 93.44 101 PHE A CA 1
ATOM 811 C C . PHE A 1 101 ? 1.765 10.015 -9.518 1.00 93.44 101 PHE A C 1
ATOM 813 O O . PHE A 1 101 ? 2.138 11.186 -9.557 1.00 93.44 101 PHE A O 1
ATOM 820 N N . LEU A 1 102 ? 2.563 9.039 -9.071 1.00 91.69 102 LEU A N 1
ATOM 821 C CA . LEU A 1 102 ? 3.939 9.283 -8.622 1.00 91.69 102 LEU A CA 1
ATOM 822 C C . LEU A 1 102 ? 4.810 9.863 -9.742 1.00 91.69 102 LEU A C 1
ATOM 824 O O . LEU A 1 102 ? 5.591 10.776 -9.505 1.00 91.69 102 LEU A O 1
ATOM 828 N N . ASN A 1 103 ? 4.648 9.401 -10.981 1.00 86.94 103 ASN A N 1
ATOM 829 C CA . ASN A 1 103 ? 5.383 9.953 -12.121 1.00 86.94 103 ASN A CA 1
ATOM 830 C C . ASN A 1 103 ? 5.052 11.421 -12.413 1.00 86.94 103 ASN A C 1
ATOM 832 O O . ASN A 1 103 ? 5.885 12.123 -12.982 1.00 86.94 103 ASN A O 1
ATOM 836 N N . GLN A 1 104 ? 3.871 11.882 -12.006 1.00 88.69 104 GLN A N 1
ATOM 837 C CA . GLN A 1 104 ? 3.451 13.280 -12.106 1.00 88.69 104 GLN A CA 1
ATOM 838 C C . GLN A 1 104 ? 3.846 14.101 -10.863 1.00 88.69 104 GLN A C 1
ATOM 840 O O . GLN A 1 104 ? 3.968 15.318 -10.958 1.00 88.69 104 GLN A O 1
ATOM 845 N N . ASN A 1 105 ? 4.097 13.451 -9.720 1.00 89.00 105 ASN A N 1
ATOM 846 C CA . ASN A 1 105 ? 4.501 14.076 -8.457 1.00 89.00 105 ASN A CA 1
ATOM 847 C C . ASN A 1 105 ? 5.971 13.788 -8.120 1.00 89.00 105 ASN A C 1
ATOM 849 O O . ASN A 1 105 ? 6.293 12.844 -7.392 1.00 89.00 105 ASN A O 1
ATOM 853 N N . SER A 1 106 ? 6.872 14.641 -8.615 1.00 86.19 106 SER A N 1
ATOM 854 C CA . SER A 1 106 ? 8.325 14.487 -8.449 1.00 86.19 106 SER A CA 1
ATOM 855 C C . SER A 1 106 ? 8.778 14.413 -6.986 1.00 86.19 106 SER A C 1
ATOM 857 O O . SER A 1 106 ? 9.683 13.638 -6.671 1.00 86.19 106 SER A O 1
ATOM 859 N N . GLU A 1 107 ? 8.139 15.158 -6.081 1.00 92.06 107 GLU A N 1
ATOM 860 C CA . GLU A 1 107 ? 8.472 15.162 -4.654 1.00 92.06 107 GLU A CA 1
ATOM 861 C C . GLU A 1 107 ? 8.177 13.806 -3.994 1.00 92.06 107 GLU A C 1
ATOM 863 O O . GLU A 1 107 ? 9.088 13.160 -3.470 1.00 92.06 107 GLU A O 1
ATOM 868 N N . LEU A 1 108 ? 6.928 13.329 -4.076 1.00 90.94 108 LEU A N 1
ATOM 869 C CA . LEU A 1 108 ? 6.528 12.035 -3.511 1.00 90.94 108 LEU A CA 1
ATOM 870 C C . LEU A 1 108 ? 7.303 10.882 -4.153 1.00 90.94 108 LEU A C 1
ATOM 872 O O . LEU A 1 108 ? 7.754 9.978 -3.450 1.00 90.94 108 LEU A O 1
ATOM 876 N N . LYS A 1 109 ? 7.537 10.934 -5.471 1.00 89.50 109 LYS A N 1
ATOM 877 C CA . LYS A 1 109 ? 8.382 9.954 -6.163 1.00 89.50 109 LYS A CA 1
ATOM 878 C C . LYS A 1 109 ? 9.785 9.901 -5.565 1.00 89.50 109 LYS A C 1
ATOM 880 O O . LYS A 1 109 ? 10.289 8.814 -5.288 1.00 89.50 109 LYS A O 1
ATOM 885 N N . THR A 1 110 ? 10.394 11.057 -5.324 1.00 87.94 110 THR A N 1
ATOM 886 C CA . THR A 1 110 ? 11.731 11.150 -4.727 1.00 87.94 110 THR A CA 1
ATOM 887 C C . THR A 1 110 ? 11.746 10.595 -3.300 1.00 87.94 110 THR A C 1
ATOM 889 O O . THR A 1 110 ? 12.628 9.805 -2.967 1.00 87.94 110 THR A O 1
ATOM 892 N N . GLN A 1 111 ? 10.742 10.923 -2.476 1.00 88.69 111 GLN A N 1
ATOM 893 C CA . GLN A 1 111 ? 10.609 10.384 -1.113 1.00 88.69 111 GLN A CA 1
ATOM 894 C C . GLN A 1 111 ? 10.505 8.850 -1.111 1.00 88.69 111 GLN A C 1
ATOM 896 O O . GLN A 1 111 ? 11.224 8.180 -0.366 1.00 88.69 111 GLN A O 1
ATOM 901 N N . ILE A 1 112 ? 9.658 8.282 -1.978 1.00 88.44 112 ILE A N 1
ATOM 902 C CA . ILE A 1 112 ? 9.480 6.829 -2.107 1.00 88.44 112 ILE A CA 1
ATOM 903 C C . ILE A 1 112 ? 10.791 6.162 -2.543 1.00 88.44 112 ILE A C 1
ATOM 905 O O . ILE A 1 112 ? 11.224 5.203 -1.903 1.00 88.44 112 ILE A O 1
ATOM 909 N N . ILE A 1 113 ? 11.474 6.695 -3.563 1.00 82.81 113 ILE A N 1
ATOM 910 C CA . ILE A 1 113 ? 12.756 6.153 -4.048 1.00 82.81 113 ILE A CA 1
ATOM 911 C C . ILE A 1 113 ? 13.827 6.186 -2.947 1.00 82.81 113 ILE A C 1
ATOM 913 O O . ILE A 1 113 ? 14.504 5.183 -2.717 1.00 82.81 113 ILE A O 1
ATOM 917 N N . HIS A 1 114 ? 13.964 7.304 -2.228 1.00 84.81 114 HIS A N 1
ATOM 918 C CA . HIS A 1 114 ? 14.953 7.445 -1.154 1.00 84.81 114 HIS A CA 1
ATOM 919 C C . HIS A 1 114 ? 14.659 6.560 0.059 1.00 84.81 114 HIS A C 1
ATOM 921 O O . HIS A 1 114 ? 15.592 6.106 0.721 1.00 84.81 114 HIS A O 1
ATOM 927 N N . SER A 1 115 ? 13.385 6.265 0.328 1.00 79.62 115 SER A N 1
ATOM 928 C CA . SER A 1 115 ? 12.980 5.413 1.451 1.00 79.62 115 SER A CA 1
ATOM 929 C C . SER A 1 115 ? 13.323 3.927 1.271 1.00 79.62 115 SER A C 1
ATOM 931 O O . SER A 1 115 ? 13.226 3.168 2.232 1.00 79.62 115 SER A O 1
ATOM 933 N N . LYS A 1 116 ? 13.748 3.501 0.067 1.00 79.25 116 LYS A N 1
ATOM 934 C CA . LYS A 1 116 ? 14.108 2.107 -0.272 1.00 79.25 116 LYS A CA 1
ATOM 935 C C . LYS A 1 116 ? 13.026 1.074 0.089 1.00 79.25 116 LYS A C 1
ATOM 937 O O . LYS A 1 116 ? 13.337 -0.096 0.309 1.00 79.25 116 LYS A O 1
ATOM 942 N N . ILE A 1 117 ? 11.761 1.490 0.136 1.00 80.38 117 ILE A N 1
ATOM 943 C CA . ILE A 1 117 ? 10.637 0.601 0.438 1.00 80.38 117 ILE A CA 1
ATOM 944 C C . ILE A 1 117 ? 10.329 -0.327 -0.735 1.00 80.38 117 ILE A C 1
ATOM 946 O O . ILE A 1 117 ? 10.493 0.032 -1.905 1.00 80.38 117 ILE A O 1
ATOM 950 N N . ASN A 1 118 ? 9.806 -1.512 -0.429 1.00 83.25 118 ASN A N 1
ATOM 951 C CA . ASN A 1 118 ? 9.205 -2.360 -1.448 1.00 83.25 118 ASN A CA 1
ATOM 952 C C . ASN A 1 118 ? 7.791 -1.855 -1.759 1.00 83.25 118 ASN A C 1
ATOM 954 O O . ASN A 1 118 ? 6.814 -2.306 -1.172 1.00 83.25 118 ASN A O 1
ATOM 958 N N . PHE A 1 119 ? 7.704 -0.901 -2.684 1.00 84.69 119 PHE A N 1
ATOM 959 C CA . PHE A 1 119 ? 6.475 -0.179 -3.007 1.00 84.69 119 PHE A CA 1
ATOM 960 C C . PHE A 1 119 ? 5.249 -1.078 -3.235 1.00 84.69 119 PHE A C 1
ATOM 962 O O . PHE A 1 119 ? 4.201 -0.833 -2.647 1.00 84.69 119 PHE A O 1
ATOM 969 N N . SER A 1 120 ? 5.373 -2.134 -4.047 1.00 84.62 120 SER A N 1
ATOM 970 C CA . SER A 1 120 ? 4.249 -3.045 -4.306 1.00 84.62 120 SER A CA 1
ATOM 971 C C . SER A 1 120 ? 3.801 -3.786 -3.047 1.00 84.62 120 SER A C 1
ATOM 973 O O . SER A 1 120 ? 2.604 -3.872 -2.804 1.00 84.62 120 SER A O 1
ATOM 975 N N . ALA A 1 121 ? 4.748 -4.273 -2.238 1.00 84.62 121 ALA A N 1
ATOM 976 C CA . ALA A 1 121 ? 4.429 -4.981 -0.999 1.00 84.62 121 ALA A CA 1
ATOM 977 C C . ALA A 1 121 ? 3.738 -4.063 0.020 1.00 84.62 121 ALA A C 1
ATOM 979 O O . ALA A 1 121 ? 2.829 -4.494 0.719 1.00 84.62 121 ALA A O 1
ATOM 980 N N . GLU A 1 122 ? 4.119 -2.784 0.071 1.00 91.00 122 GLU A N 1
ATOM 981 C CA . GLU A 1 122 ? 3.456 -1.810 0.942 1.00 91.00 122 GLU A CA 1
ATOM 982 C C . GLU A 1 122 ? 1.998 -1.549 0.533 1.00 91.00 122 GLU A C 1
ATOM 984 O O . GLU A 1 122 ? 1.121 -1.480 1.393 1.00 91.00 122 GLU A O 1
ATOM 989 N N . LEU A 1 123 ? 1.715 -1.444 -0.772 1.00 93.19 123 LEU A N 1
ATOM 990 C CA . LEU A 1 123 ? 0.342 -1.303 -1.277 1.00 93.19 123 LEU A CA 1
ATOM 991 C C . LEU A 1 123 ? -0.497 -2.575 -1.068 1.00 93.19 123 LEU A C 1
ATOM 993 O O . LEU A 1 123 ? -1.711 -2.492 -0.868 1.00 93.19 123 LEU A O 1
ATOM 997 N N . GLU A 1 124 ? 0.141 -3.743 -1.123 1.00 91.81 124 GLU A N 1
ATOM 998 C CA . GLU A 1 124 ? -0.499 -5.040 -0.894 1.00 91.81 124 GLU A CA 1
ATOM 999 C C . GLU A 1 124 ? -0.908 -5.177 0.575 1.00 91.81 124 GLU A C 1
ATOM 1001 O O . GLU A 1 124 ? -2.097 -5.318 0.861 1.00 91.81 124 GLU A O 1
ATOM 1006 N N . GLU A 1 125 ? 0.034 -4.981 1.506 1.00 93.19 125 GLU A N 1
ATOM 1007 C CA . GLU A 1 125 ? -0.228 -5.008 2.953 1.00 93.19 125 GLU A CA 1
ATOM 1008 C C . GLU A 1 125 ? -1.294 -3.976 3.358 1.00 93.19 125 GLU A C 1
ATOM 1010 O O . GLU A 1 125 ? -2.140 -4.241 4.221 1.00 93.19 125 GLU A O 1
ATOM 1015 N N . PHE A 1 126 ? -1.291 -2.794 2.730 1.00 96.81 126 PHE A N 1
ATOM 1016 C CA . PHE A 1 126 ? -2.316 -1.782 2.973 1.00 96.81 126 PHE A CA 1
ATOM 1017 C C . PHE A 1 126 ? -3.719 -2.289 2.615 1.00 96.81 126 PHE A C 1
ATOM 1019 O O . PHE A 1 126 ? -4.644 -2.153 3.420 1.00 96.81 126 PHE A O 1
ATOM 1026 N N . GLY A 1 127 ? -3.898 -2.900 1.442 1.00 96.19 127 GLY A N 1
ATOM 1027 C CA . GLY A 1 127 ? -5.209 -3.412 1.041 1.00 96.19 127 GLY A CA 1
ATOM 1028 C C . GLY A 1 127 ? -5.640 -4.666 1.799 1.00 96.19 127 GLY A C 1
ATOM 1029 O O . GLY A 1 127 ? -6.814 -4.779 2.150 1.00 96.19 127 GLY A O 1
ATOM 1030 N N . GLU A 1 128 ? -4.710 -5.549 2.172 1.00 95.44 128 GLU A N 1
ATOM 1031 C CA . GLU A 1 128 ? -4.995 -6.648 3.106 1.00 95.44 128 GLU A CA 1
ATOM 1032 C C . GLU A 1 128 ? -5.507 -6.112 4.452 1.00 95.44 128 GLU A C 1
ATOM 1034 O O . GLU A 1 128 ? -6.511 -6.591 4.993 1.00 95.44 128 GLU A O 1
ATOM 1039 N N . THR A 1 129 ? -4.864 -5.056 4.965 1.00 96.62 129 THR A N 1
ATOM 1040 C CA . THR A 1 129 ? -5.296 -4.370 6.189 1.00 96.62 129 THR A CA 1
ATOM 1041 C C . THR A 1 129 ? -6.679 -3.750 6.005 1.00 96.62 129 THR A C 1
ATOM 1043 O O . THR A 1 129 ? -7.526 -3.891 6.889 1.00 96.62 129 THR A O 1
ATOM 1046 N N . PHE A 1 130 ? -6.952 -3.123 4.857 1.00 97.69 130 PHE A N 1
ATOM 1047 C CA . PHE A 1 130 ? -8.267 -2.558 4.556 1.00 97.69 130 PHE A CA 1
ATOM 1048 C C . PHE A 1 130 ? -9.351 -3.631 4.566 1.00 97.69 130 PHE A C 1
ATOM 1050 O O . PHE A 1 130 ? -10.380 -3.452 5.210 1.00 97.69 130 PHE A O 1
ATOM 1057 N N . ILE A 1 131 ? -9.115 -4.777 3.921 1.00 96.69 131 ILE A N 1
ATOM 1058 C CA . ILE A 1 131 ? -10.050 -5.909 3.929 1.00 96.69 131 ILE A CA 1
ATOM 1059 C C . ILE A 1 131 ? -10.298 -6.389 5.361 1.00 96.69 131 ILE A C 1
ATOM 1061 O O . ILE A 1 131 ? -11.442 -6.658 5.733 1.00 96.69 131 ILE A O 1
ATOM 1065 N N . ALA A 1 132 ? -9.255 -6.475 6.189 1.00 95.62 132 ALA A N 1
ATOM 1066 C CA . ALA A 1 132 ? -9.394 -6.865 7.588 1.00 95.62 132 ALA A CA 1
ATOM 1067 C C . ALA A 1 132 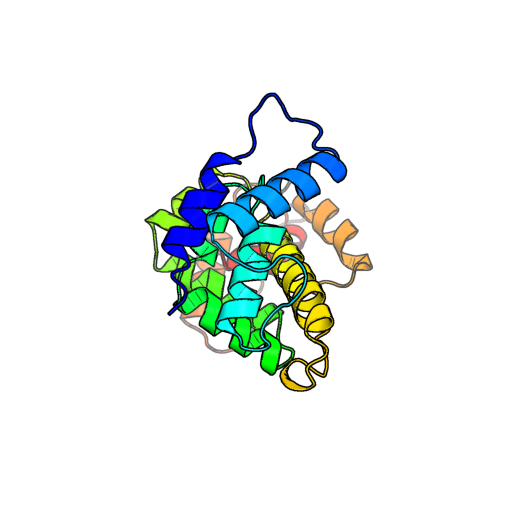? -10.226 -5.858 8.404 1.00 95.62 132 ALA A C 1
ATOM 1069 O O . ALA A 1 132 ? -11.020 -6.273 9.249 1.00 95.62 132 ALA A O 1
ATOM 1070 N N . VAL A 1 133 ? -10.079 -4.552 8.153 1.00 95.75 133 VAL A N 1
ATOM 1071 C CA . VAL A 1 133 ? -10.895 -3.498 8.781 1.00 95.75 133 VAL A CA 1
ATOM 1072 C C . VAL A 1 133 ? -12.333 -3.537 8.263 1.00 95.75 133 VAL A C 1
ATOM 1074 O O . VAL A 1 133 ? -13.265 -3.532 9.062 1.00 95.75 133 VAL A O 1
ATOM 1077 N N . ALA A 1 134 ? -12.529 -3.655 6.951 1.00 96.38 134 ALA A N 1
ATOM 1078 C CA . ALA A 1 134 ? -13.839 -3.756 6.319 1.00 96.38 134 ALA A CA 1
ATOM 1079 C C . ALA A 1 134 ? -14.638 -4.946 6.872 1.00 96.38 134 ALA A C 1
ATOM 1081 O O . ALA A 1 134 ? -15.796 -4.786 7.256 1.00 96.38 134 ALA A O 1
ATOM 1082 N N . LYS A 1 135 ? -14.001 -6.114 7.042 1.00 95.38 135 LYS A N 1
ATOM 1083 C CA . LYS A 1 135 ? -14.607 -7.299 7.676 1.00 95.38 135 LYS A CA 1
ATOM 1084 C C . LYS A 1 135 ? -15.121 -7.034 9.096 1.00 95.38 135 LYS A C 1
ATOM 1086 O O . LYS A 1 135 ? -16.121 -7.625 9.496 1.00 95.38 135 LYS A O 1
ATOM 1091 N N . GLN A 1 136 ? -14.483 -6.139 9.854 1.00 93.94 136 GLN A N 1
ATOM 1092 C CA . GLN A 1 136 ? -14.909 -5.792 11.220 1.00 93.94 136 GLN A CA 1
ATOM 1093 C C . GLN A 1 136 ? -16.195 -4.964 11.246 1.00 93.94 136 GLN A C 1
ATOM 1095 O O . GLN A 1 136 ? -16.935 -5.043 12.224 1.00 93.94 136 GLN A O 1
ATOM 1100 N N . THR A 1 137 ? -16.497 -4.229 10.171 1.00 94.19 137 THR A N 1
ATOM 1101 C CA . THR A 1 137 ? -17.764 -3.488 10.049 1.00 94.19 137 THR A CA 1
ATOM 1102 C C . THR A 1 137 ? -18.970 -4.414 9.898 1.00 94.19 137 THR A C 1
ATOM 1104 O O . THR A 1 137 ? -20.090 -4.007 10.186 1.00 94.19 137 THR A O 1
ATOM 1107 N N . LYS A 1 138 ? -18.753 -5.661 9.441 1.00 91.62 138 LYS A N 1
ATOM 1108 C CA . LYS A 1 138 ? -19.798 -6.638 9.080 1.00 91.62 138 LYS A CA 1
ATOM 1109 C C . LYS A 1 138 ? -20.782 -6.139 8.007 1.00 91.62 138 LYS A C 1
ATOM 1111 O O . LYS A 1 138 ? -21.810 -6.775 7.788 1.00 91.62 138 LYS A O 1
ATOM 1116 N N . SER A 1 139 ? -20.470 -5.035 7.327 1.00 94.31 139 SER A N 1
ATOM 1117 C CA . SER A 1 139 ? -21.312 -4.450 6.285 1.00 94.31 139 SER A CA 1
ATOM 1118 C C . SER A 1 139 ? -21.197 -5.238 4.979 1.00 94.31 139 SER A C 1
ATOM 1120 O O . SER A 1 139 ? -20.111 -5.671 4.582 1.00 94.31 139 SER A O 1
ATOM 1122 N N . SER A 1 140 ? -22.319 -5.419 4.284 1.00 94.06 140 SER A N 1
ATOM 1123 C CA . SER A 1 140 ? -22.358 -6.046 2.956 1.00 94.06 140 SER A CA 1
ATOM 1124 C C . SER A 1 140 ? -21.767 -5.152 1.865 1.00 94.06 140 SER A C 1
ATOM 1126 O O . SER A 1 140 ? -21.380 -5.653 0.817 1.00 94.06 140 SER A O 1
ATOM 1128 N N . LYS A 1 141 ? -21.626 -3.847 2.125 1.00 94.44 141 LYS A N 1
ATOM 1129 C CA . LYS A 1 141 ? -21.058 -2.850 1.204 1.00 94.44 141 LYS A CA 1
ATOM 1130 C C . LYS A 1 141 ? -19.662 -3.199 0.681 1.00 94.44 141 LYS A C 1
ATOM 1132 O O . LYS A 1 141 ? -19.291 -2.775 -0.406 1.00 94.44 141 LYS A O 1
ATOM 1137 N N . TYR A 1 142 ? -18.886 -3.934 1.471 1.00 95.50 142 TYR A N 1
ATOM 1138 C CA . TYR A 1 142 ? -17.517 -4.328 1.140 1.00 95.50 142 TYR A CA 1
ATOM 1139 C C . TYR A 1 142 ? -17.428 -5.733 0.536 1.00 95.50 142 TYR A C 1
ATOM 1141 O O . TYR A 1 142 ? -16.331 -6.238 0.314 1.00 95.50 142 TYR A O 1
ATOM 1149 N N . GLN A 1 143 ? -18.569 -6.392 0.324 1.00 93.12 143 GLN A N 1
ATOM 1150 C CA . GLN A 1 143 ? -18.633 -7.734 -0.234 1.00 93.12 143 GLN A CA 1
ATOM 1151 C C . GLN A 1 143 ? -18.993 -7.682 -1.730 1.00 93.12 143 GLN A C 1
ATOM 1153 O O . GLN A 1 143 ? -19.812 -6.852 -2.123 1.00 93.12 143 GLN A O 1
ATOM 1158 N N . PRO A 1 144 ? -18.443 -8.591 -2.556 1.00 93.75 144 PRO A N 1
ATOM 1159 C CA . PRO A 1 144 ? -17.447 -9.602 -2.197 1.00 93.75 144 PRO A CA 1
ATOM 1160 C C . PRO A 1 144 ? -16.080 -8.972 -1.893 1.00 93.75 144 PRO A C 1
ATOM 1162 O O . PRO A 1 144 ? -15.676 -8.005 -2.531 1.00 93.75 144 PRO A O 1
ATOM 1165 N N . TYR A 1 145 ? -15.361 -9.532 -0.916 1.00 93.06 145 TYR A N 1
ATOM 1166 C CA . TYR A 1 145 ? -14.000 -9.080 -0.631 1.00 93.06 145 TYR A CA 1
ATOM 1167 C C . TYR A 1 145 ? -13.093 -9.478 -1.804 1.00 93.06 145 TYR A C 1
ATOM 1169 O O . TYR A 1 145 ? -13.059 -10.670 -2.129 1.00 93.06 145 TYR A O 1
ATOM 1177 N N . PRO A 1 146 ? -12.374 -8.531 -2.429 1.00 89.75 146 PRO A N 1
ATOM 1178 C CA . PRO A 1 146 ? -11.529 -8.836 -3.573 1.00 89.75 146 PRO A CA 1
ATOM 1179 C C . PRO A 1 146 ? -10.364 -9.744 -3.171 1.00 89.75 146 PRO A C 1
ATOM 1181 O O . PRO A 1 146 ? -9.883 -9.690 -2.033 1.00 89.75 146 PRO A O 1
ATOM 1184 N N . ASP A 1 147 ? -9.889 -10.552 -4.119 1.00 84.56 147 ASP A N 1
ATOM 1185 C CA . ASP A 1 147 ? -8.611 -11.250 -3.971 1.00 84.56 147 ASP A CA 1
ATOM 1186 C C . ASP A 1 147 ? -7.495 -10.221 -4.173 1.00 84.56 147 ASP A C 1
ATOM 1188 O O . ASP A 1 147 ? -7.120 -9.884 -5.299 1.00 84.56 147 ASP A O 1
ATOM 1192 N N . TRP A 1 148 ? -7.036 -9.627 -3.069 1.00 87.94 148 TRP A N 1
ATOM 1193 C CA . TRP A 1 148 ? -6.083 -8.516 -3.076 1.00 87.94 148 TRP A CA 1
ATOM 1194 C C . TRP A 1 148 ? -4.641 -8.989 -3.256 1.00 87.94 148 TRP A C 1
ATOM 1196 O O . TRP A 1 148 ? -3.756 -8.673 -2.468 1.00 87.94 148 TRP A O 1
ATOM 1206 N N . ASN A 1 149 ? -4.410 -9.751 -4.317 1.00 78.56 149 ASN A N 1
ATOM 1207 C CA . ASN A 1 149 ? -3.082 -10.127 -4.756 1.00 78.56 149 ASN A CA 1
ATOM 1208 C C . ASN A 1 149 ? -2.593 -9.091 -5.774 1.00 78.56 149 ASN A C 1
ATOM 1210 O O . ASN A 1 149 ? -3.087 -9.012 -6.902 1.00 78.56 149 ASN A O 1
ATOM 1214 N N . LEU A 1 150 ? -1.624 -8.272 -5.363 1.00 77.31 150 LEU A N 1
ATOM 1215 C CA . LEU A 1 150 ? -1.006 -7.282 -6.251 1.00 77.31 150 LEU A CA 1
ATOM 1216 C C . LEU A 1 150 ? 0.144 -7.874 -7.067 1.00 77.31 150 LEU A C 1
ATOM 1218 O O . LEU A 1 150 ? 0.742 -7.179 -7.898 1.00 77.31 150 LEU A O 1
ATOM 1222 N N . ASP A 1 151 ? 0.455 -9.151 -6.847 1.00 68.88 151 ASP A N 1
ATOM 1223 C CA . ASP A 1 151 ? 1.426 -9.859 -7.646 1.00 68.88 151 ASP A CA 1
ATOM 1224 C C . ASP A 1 151 ? 0.820 -10.328 -8.964 1.00 68.88 151 ASP A C 1
ATOM 1226 O O . ASP A 1 151 ? 0.001 -11.244 -9.040 1.00 68.88 151 ASP A O 1
ATOM 1230 N N . VAL A 1 152 ? 1.289 -9.697 -10.034 1.00 63.50 152 VAL A N 1
ATOM 1231 C CA . VAL A 1 152 ? 0.959 -10.055 -11.415 1.00 63.50 152 VAL A CA 1
ATOM 1232 C C . VAL A 1 152 ? 1.520 -11.433 -11.777 1.00 63.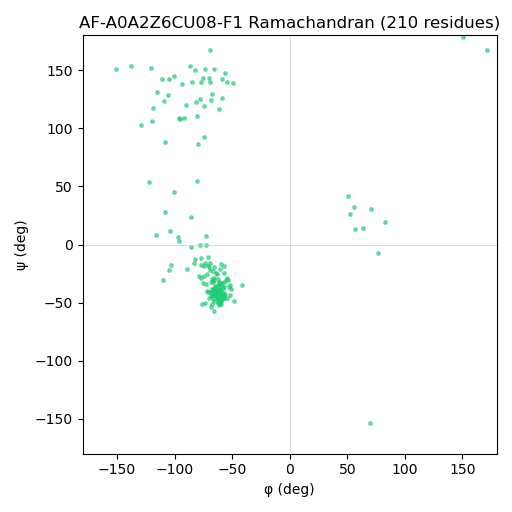50 152 VAL A C 1
ATOM 1234 O O . VAL A 1 152 ? 1.082 -12.040 -12.753 1.00 63.50 152 VAL A O 1
ATOM 1237 N N . TYR A 1 153 ? 2.504 -11.932 -11.020 1.00 64.94 153 TYR A N 1
ATOM 1238 C CA . TYR A 1 153 ? 3.211 -13.159 -11.337 1.00 64.94 153 TYR A CA 1
ATOM 1239 C C . TYR A 1 153 ? 2.790 -14.319 -10.435 1.00 64.94 153 TYR A C 1
ATOM 1241 O O . TYR A 1 153 ? 2.891 -14.237 -9.204 1.00 64.94 153 TYR A O 1
ATOM 1249 N N . PRO A 1 154 ? 2.432 -15.467 -11.036 1.00 67.00 154 PRO A N 1
ATOM 1250 C CA . PRO A 1 154 ? 2.345 -16.721 -10.308 1.00 67.00 154 PRO A CA 1
ATOM 1251 C C . PRO A 1 154 ? 3.617 -16.963 -9.483 1.00 67.00 154 PRO A C 1
ATOM 1253 O O . PRO A 1 154 ? 4.734 -16.713 -9.946 1.00 67.00 154 PRO A O 1
ATOM 1256 N N . LYS A 1 155 ? 3.452 -17.456 -8.247 1.00 67.56 155 LYS A N 1
ATOM 1257 C CA . LYS A 1 155 ? 4.552 -17.650 -7.280 1.00 67.56 155 LYS A CA 1
ATOM 1258 C C . LYS A 1 155 ? 5.729 -18.443 -7.863 1.00 67.56 155 LYS A C 1
ATOM 1260 O O . LYS A 1 155 ? 6.877 -18.133 -7.556 1.00 67.56 155 LYS A O 1
ATOM 1265 N N . GLU A 1 156 ? 5.446 -19.404 -8.736 1.00 75.56 156 GLU A N 1
ATOM 1266 C CA . GLU A 1 156 ? 6.426 -20.220 -9.466 1.00 75.56 156 GLU A CA 1
ATOM 1267 C C . GLU A 1 156 ? 7.402 -19.409 -10.337 1.00 75.56 156 GLU A C 1
ATOM 1269 O O . GLU A 1 156 ? 8.583 -19.749 -10.412 1.00 75.56 156 GLU A O 1
ATOM 1274 N N . PHE A 1 157 ? 6.975 -18.284 -10.920 1.00 76.62 157 PHE A N 1
ATOM 1275 C CA . PHE A 1 157 ? 7.848 -17.451 -11.752 1.00 76.62 157 PHE A CA 1
ATOM 1276 C C . PHE A 1 157 ? 8.716 -16.486 -10.945 1.00 76.62 157 PHE A C 1
ATOM 1278 O O . PHE A 1 157 ? 9.707 -15.982 -11.471 1.00 76.62 157 PHE A O 1
ATOM 1285 N N . LYS A 1 158 ? 8.413 -16.244 -9.664 1.00 73.94 158 LYS A N 1
ATOM 1286 C CA . LYS A 1 158 ? 9.169 -15.290 -8.832 1.00 73.94 158 LYS A CA 1
ATOM 1287 C C . LYS A 1 158 ? 10.633 -15.688 -8.679 1.00 73.94 158 LYS A C 1
ATOM 1289 O O . LYS A 1 158 ? 11.513 -14.841 -8.818 1.00 73.94 158 LYS A O 1
ATOM 1294 N N . ALA A 1 159 ? 10.897 -16.973 -8.437 1.00 76.75 159 ALA A N 1
ATOM 1295 C CA . ALA A 1 159 ? 12.256 -17.496 -8.307 1.00 76.75 159 ALA A CA 1
ATOM 1296 C C . ALA A 1 159 ? 13.048 -17.322 -9.612 1.00 76.75 159 ALA A C 1
ATOM 1298 O O . ALA A 1 159 ? 14.198 -16.885 -9.583 1.00 76.75 159 ALA A O 1
ATOM 1299 N N . LEU A 1 160 ? 12.403 -17.580 -10.755 1.00 81.69 160 LEU A N 1
ATOM 1300 C CA . LEU A 1 160 ? 12.996 -17.388 -12.076 1.00 81.69 160 LEU A CA 1
ATOM 1301 C C . LEU A 1 160 ? 13.261 -15.905 -12.369 1.00 81.69 160 LEU A C 1
ATOM 1303 O O . LEU A 1 160 ? 14.356 -15.551 -12.794 1.00 81.69 160 LEU A O 1
ATOM 1307 N N . ILE A 1 161 ? 12.296 -15.019 -12.107 1.00 80.06 161 ILE A N 1
ATOM 13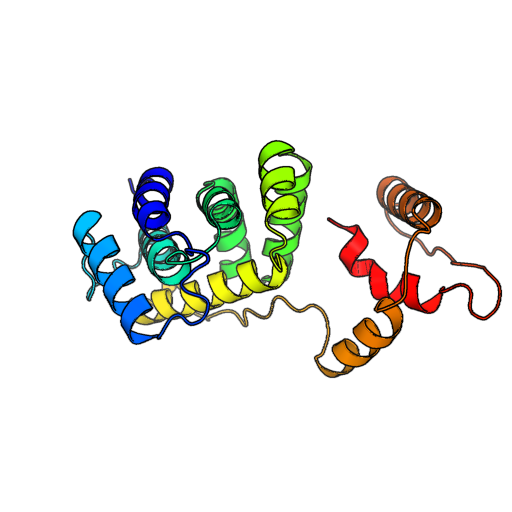08 C CA . ILE A 1 161 ? 12.462 -13.570 -12.291 1.00 80.06 161 ILE A CA 1
ATOM 1309 C C . ILE A 1 161 ? 13.612 -13.063 -11.418 1.00 80.06 161 ILE A C 1
ATOM 1311 O O . ILE A 1 161 ? 14.477 -12.336 -11.904 1.00 80.06 161 ILE A O 1
ATOM 1315 N N . PHE A 1 162 ? 13.675 -13.475 -10.150 1.00 78.19 162 PHE A N 1
ATOM 1316 C CA . PHE A 1 162 ? 14.779 -13.123 -9.262 1.00 78.19 162 PHE A CA 1
ATOM 1317 C C . PHE A 1 162 ? 16.126 -13.627 -9.799 1.00 78.19 162 PHE A C 1
ATOM 1319 O O . PHE A 1 162 ? 17.069 -12.848 -9.917 1.00 78.19 162 PHE A O 1
ATOM 1326 N N . GLU A 1 163 ? 16.217 -14.898 -10.195 1.00 80.56 163 GLU A N 1
ATOM 1327 C CA . GLU A 1 163 ? 17.443 -15.500 -10.733 1.00 80.56 163 GLU A CA 1
ATOM 1328 C C . GLU A 1 163 ? 17.924 -14.799 -12.011 1.00 80.56 163 GLU A C 1
ATOM 1330 O O . GLU A 1 163 ? 19.120 -14.542 -12.160 1.00 80.56 163 GLU A O 1
ATOM 1335 N N . LYS A 1 164 ? 17.002 -14.396 -12.892 1.00 82.38 164 LYS A N 1
ATOM 1336 C CA . LYS A 1 164 ? 17.334 -13.645 -14.110 1.00 82.38 164 LYS A CA 1
ATOM 1337 C C . LYS A 1 164 ? 17.697 -12.186 -13.853 1.00 82.38 164 LYS A C 1
ATOM 1339 O O . LYS A 1 164 ? 18.444 -11.617 -14.644 1.00 82.38 164 LYS A O 1
ATOM 1344 N N . THR A 1 165 ? 17.204 -11.569 -12.781 1.00 80.31 165 THR A N 1
ATOM 1345 C CA . THR A 1 165 ? 17.399 -10.127 -12.533 1.00 80.31 165 THR A CA 1
ATOM 1346 C C . THR A 1 165 ? 18.453 -9.794 -11.482 1.00 80.31 165 THR A C 1
ATOM 1348 O O . THR A 1 165 ? 18.960 -8.675 -11.493 1.00 80.31 165 THR A O 1
ATOM 1351 N N . ARG A 1 166 ? 18.854 -10.744 -10.624 1.00 78.31 166 ARG A N 1
ATOM 1352 C CA . ARG A 1 166 ? 19.751 -10.503 -9.473 1.00 78.31 166 ARG A CA 1
ATOM 1353 C C . ARG A 1 166 ? 21.099 -9.853 -9.803 1.00 78.31 166 ARG A C 1
ATOM 1355 O O . ARG A 1 166 ? 21.634 -9.137 -8.968 1.00 78.31 166 ARG A O 1
ATOM 1362 N N . LEU A 1 167 ? 21.651 -10.102 -10.991 1.00 79.19 167 LEU A N 1
ATOM 1363 C CA . LEU A 1 167 ? 22.940 -9.550 -11.435 1.00 79.19 167 LEU A CA 1
ATOM 1364 C C . LEU A 1 167 ? 22.792 -8.622 -12.649 1.00 79.19 167 LEU A C 1
ATOM 1366 O O . LEU A 1 167 ? 23.787 -8.223 -13.250 1.00 79.19 167 LEU A O 1
ATOM 1370 N N . PHE A 1 168 ? 21.560 -8.297 -13.048 1.00 79.38 168 PHE A N 1
ATOM 1371 C CA . PHE A 1 168 ? 21.325 -7.452 -14.209 1.00 79.38 168 PHE A CA 1
ATOM 1372 C C . PHE A 1 168 ? 21.494 -5.973 -13.841 1.00 79.38 168 PHE A C 1
ATOM 1374 O O . PHE A 1 168 ? 20.806 -5.462 -12.960 1.00 79.38 168 PHE A O 1
ATOM 1381 N N . CYS A 1 169 ? 22.390 -5.271 -14.535 1.00 77.06 169 CYS A N 1
ATOM 1382 C CA . CYS A 1 169 ? 22.673 -3.854 -14.311 1.00 77.06 169 CYS A CA 1
ATOM 1383 C C . CYS A 1 169 ? 22.822 -3.083 -15.636 1.00 77.06 169 CYS A C 1
ATOM 1385 O O . CYS A 1 169 ? 23.214 -3.649 -16.658 1.00 77.06 169 CYS A O 1
ATOM 1387 N N . GLY A 1 170 ? 22.545 -1.775 -15.624 1.00 82.75 170 GLY A N 1
ATOM 1388 C CA . GLY A 1 170 ? 22.668 -0.877 -16.783 1.00 82.75 170 GLY A CA 1
ATOM 1389 C C . GLY A 1 170 ? 21.631 -1.118 -17.890 1.00 82.75 170 GLY A C 1
ATOM 1390 O O . GLY A 1 170 ? 20.553 -1.650 -17.645 1.00 82.75 170 GLY A O 1
ATOM 1391 N N . ARG A 1 171 ? 21.999 -0.765 -19.134 1.00 87.31 171 ARG A N 1
ATOM 1392 C CA . ARG A 1 171 ? 21.188 -0.935 -20.362 1.00 87.31 171 ARG A CA 1
ATOM 1393 C C . ARG A 1 171 ? 19.980 0.008 -20.430 1.00 87.31 171 ARG A C 1
ATOM 1395 O O . ARG A 1 171 ? 18.997 -0.272 -21.112 1.00 87.31 171 ARG A O 1
ATOM 1402 N N . ASP A 1 172 ? 20.117 1.190 -19.830 1.00 83.31 172 ASP A N 1
ATOM 1403 C CA . ASP A 1 172 ? 19.106 2.257 -19.855 1.00 83.31 172 ASP A CA 1
ATOM 1404 C C . ASP A 1 172 ? 18.669 2.638 -21.273 1.00 83.31 172 ASP A C 1
ATOM 1406 O O . ASP A 1 172 ? 17.521 3.012 -21.493 1.00 83.31 172 ASP A O 1
ATOM 1410 N N . PHE A 1 173 ? 19.564 2.517 -22.258 1.00 87.88 173 PHE A N 1
ATOM 1411 C CA . PHE A 1 173 ? 19.235 2.770 -23.661 1.00 87.88 173 PHE A CA 1
ATOM 1412 C C . PHE A 1 173 ? 18.161 1.807 -24.199 1.00 87.88 173 PHE A C 1
ATOM 1414 O O . PHE A 1 173 ? 17.294 2.239 -24.957 1.00 87.88 173 PHE A O 1
ATOM 1421 N N . VAL A 1 174 ? 18.164 0.535 -23.772 1.00 88.94 174 VAL A N 1
ATOM 1422 C CA . VAL A 1 174 ? 17.146 -0.453 -24.166 1.00 88.94 174 VAL A CA 1
ATOM 1423 C C . VAL A 1 174 ? 15.802 -0.077 -23.559 1.00 88.94 174 VAL A C 1
ATOM 1425 O O . VAL A 1 174 ? 14.787 -0.057 -24.246 1.00 88.94 174 VAL A O 1
ATOM 1428 N N . PHE A 1 175 ? 15.796 0.295 -22.282 1.00 86.06 175 PHE A N 1
ATOM 1429 C CA . PHE A 1 175 ? 14.589 0.705 -21.574 1.00 86.06 175 PHE A CA 1
ATOM 1430 C C . PHE A 1 175 ? 13.998 2.008 -22.118 1.00 86.06 175 PHE A C 1
ATOM 1432 O O . PHE A 1 175 ? 12.787 2.102 -22.303 1.00 86.06 175 PHE A O 1
ATOM 1439 N N . LYS A 1 176 ? 14.841 2.980 -22.486 1.00 84.88 176 LYS A N 1
ATOM 1440 C CA . LYS A 1 176 ? 14.419 4.184 -23.217 1.00 84.88 176 LYS A CA 1
ATOM 1441 C C . LYS A 1 176 ? 13.769 3.831 -24.558 1.00 84.88 176 LYS A C 1
ATOM 1443 O O . LYS A 1 176 ? 12.738 4.410 -24.891 1.00 84.88 176 LYS A O 1
ATOM 1448 N N . ALA A 1 177 ? 14.329 2.877 -25.307 1.00 90.38 177 ALA A N 1
ATOM 1449 C CA . ALA A 1 177 ? 13.756 2.424 -26.574 1.00 90.38 177 ALA A CA 1
ATOM 1450 C C . ALA A 1 177 ? 12.408 1.707 -26.383 1.00 90.38 177 ALA A C 1
ATOM 1452 O O . ALA A 1 177 ? 11.458 2.007 -27.102 1.00 90.38 177 ALA A O 1
ATOM 1453 N N . ILE A 1 178 ? 12.297 0.830 -25.380 1.00 88.81 178 ILE A N 1
ATOM 1454 C CA . ILE A 1 178 ? 11.045 0.143 -25.024 1.00 88.81 178 ILE A CA 1
ATOM 1455 C C . ILE A 1 178 ? 9.969 1.156 -24.598 1.00 88.81 178 ILE A C 1
ATOM 1457 O O . ILE A 1 178 ? 8.849 1.110 -25.098 1.00 88.81 178 ILE A O 1
ATOM 1461 N N . ASN A 1 179 ? 10.305 2.123 -23.741 1.00 85.00 179 ASN A N 1
ATOM 1462 C CA . ASN A 1 179 ? 9.360 3.155 -23.307 1.00 85.00 179 ASN A CA 1
ATOM 1463 C C . ASN A 1 179 ? 8.925 4.058 -24.467 1.00 85.00 179 ASN A C 1
ATOM 1465 O O . ASN A 1 179 ? 7.745 4.383 -24.585 1.00 85.00 179 ASN A O 1
ATOM 1469 N N . LYS A 1 180 ? 9.850 4.412 -25.368 1.00 88.06 180 LYS A N 1
ATOM 1470 C CA . LYS A 1 180 ? 9.519 5.127 -26.607 1.00 88.06 180 LYS A CA 1
ATOM 1471 C C . LYS A 1 180 ? 8.573 4.308 -27.486 1.00 88.06 180 LYS A C 1
ATOM 1473 O O . LYS A 1 180 ? 7.630 4.873 -28.033 1.00 88.06 180 LYS A O 1
ATOM 1478 N N . PHE A 1 181 ? 8.794 2.999 -27.608 1.00 89.12 181 PHE A N 1
ATOM 1479 C CA . PHE A 1 181 ? 7.894 2.109 -28.339 1.00 89.12 181 PHE A CA 1
ATOM 1480 C C . PHE A 1 181 ? 6.492 2.127 -27.721 1.00 89.12 181 PHE A C 1
ATOM 1482 O O . PHE A 1 181 ? 5.543 2.443 -28.425 1.00 89.12 181 PHE A O 1
ATOM 1489 N N . PHE A 1 182 ? 6.360 1.926 -26.406 1.00 84.19 182 PHE A N 1
ATOM 1490 C CA . PHE A 1 182 ? 5.057 1.973 -25.728 1.00 84.19 182 PHE A CA 1
ATOM 1491 C C . PHE A 1 182 ? 4.339 3.323 -25.844 1.00 84.19 182 PHE A C 1
ATOM 1493 O O . PHE A 1 182 ? 3.115 3.355 -25.902 1.00 84.19 182 PHE A O 1
ATOM 1500 N N . ALA A 1 183 ? 5.078 4.434 -25.882 1.00 84.12 183 ALA A N 1
ATOM 1501 C CA . ALA A 1 183 ? 4.493 5.766 -26.018 1.00 84.12 183 ALA A CA 1
ATOM 1502 C C . ALA A 1 183 ? 4.052 6.098 -27.454 1.00 84.12 183 ALA A C 1
ATOM 1504 O O . ALA A 1 183 ? 3.150 6.909 -27.644 1.00 84.12 183 ALA A O 1
ATOM 1505 N N . THR A 1 184 ? 4.702 5.514 -28.465 1.00 90.62 184 THR A N 1
ATOM 1506 C CA . THR A 1 184 ? 4.477 5.858 -29.883 1.00 90.62 184 THR A CA 1
ATOM 1507 C C . THR A 1 184 ? 3.669 4.812 -30.640 1.00 90.62 184 THR A C 1
ATOM 1509 O O . THR A 1 184 ? 3.077 5.136 -31.665 1.00 90.62 184 THR A O 1
ATOM 1512 N N . GLN A 1 185 ? 3.635 3.572 -30.150 1.00 88.12 185 GLN A N 1
ATOM 1513 C CA . GLN A 1 185 ? 2.972 2.442 -30.788 1.00 88.12 185 GLN A CA 1
ATOM 1514 C C . GLN A 1 185 ? 1.892 1.892 -29.848 1.00 88.12 185 GLN A C 1
ATOM 1516 O O . GLN A 1 185 ? 2.220 1.230 -28.862 1.00 88.12 185 GLN A O 1
ATOM 1521 N N . PRO A 1 186 ? 0.595 2.124 -30.130 1.00 75.94 186 PRO A N 1
ATOM 1522 C CA . PRO A 1 186 ? -0.485 1.648 -29.266 1.00 75.94 186 PRO A CA 1
ATOM 1523 C C . PRO A 1 186 ? -0.604 0.115 -29.249 1.00 75.94 186 PRO A C 1
ATOM 1525 O O . PRO A 1 186 ? -1.161 -0.442 -28.305 1.00 75.94 186 PRO A O 1
ATOM 1528 N N . LYS A 1 187 ? -0.099 -0.572 -30.288 1.00 82.94 187 LYS A N 1
ATOM 1529 C CA . LYS A 1 187 ? -0.033 -2.039 -30.418 1.00 82.94 187 LYS A CA 1
ATOM 1530 C C . LYS A 1 187 ? 1.168 -2.435 -31.286 1.00 82.94 187 LYS A C 1
ATOM 1532 O O . LYS A 1 187 ? 1.531 -1.692 -32.192 1.00 82.94 187 LYS A O 1
ATOM 1537 N N . GLY A 1 188 ? 1.740 -3.618 -31.053 1.00 85.44 188 GLY A N 1
ATOM 1538 C CA . GLY A 1 188 ? 2.791 -4.192 -31.900 1.00 85.44 188 GLY A CA 1
ATOM 1539 C C . GLY A 1 188 ? 3.752 -5.107 -31.143 1.00 85.44 188 GLY A C 1
ATOM 1540 O O . GLY A 1 188 ? 3.648 -5.267 -29.928 1.00 85.44 188 GLY A O 1
ATOM 1541 N N . TYR A 1 189 ? 4.706 -5.680 -31.875 1.00 89.00 189 TYR A N 1
ATOM 1542 C CA . TYR A 1 189 ? 5.784 -6.499 -31.326 1.00 89.00 189 TYR A CA 1
ATOM 1543 C C . TYR A 1 189 ? 7.113 -5.761 -31.462 1.00 89.00 189 TYR A C 1
ATOM 1545 O O . TYR A 1 189 ? 7.373 -5.118 -32.477 1.00 89.00 189 TYR A O 1
ATOM 1553 N N . PHE A 1 190 ? 7.973 -5.890 -30.457 1.00 87.81 190 PHE A N 1
ATOM 1554 C CA . PHE A 1 190 ? 9.374 -5.499 -30.552 1.00 87.81 190 PHE A CA 1
ATOM 1555 C C . PHE A 1 190 ? 10.249 -6.721 -30.291 1.00 87.81 190 PHE A C 1
ATOM 1557 O O . PHE A 1 190 ? 9.861 -7.638 -29.569 1.00 87.81 190 PHE A O 1
ATOM 1564 N N . THR A 1 191 ? 11.443 -6.723 -30.874 1.00 90.69 191 THR A N 1
ATOM 1565 C CA . THR A 1 191 ? 12.422 -7.794 -30.676 1.00 90.69 191 THR A CA 1
ATOM 1566 C C . THR A 1 191 ? 13.639 -7.227 -29.964 1.00 90.69 191 THR A C 1
ATOM 1568 O O . THR A 1 191 ? 14.171 -6.194 -30.365 1.00 90.69 191 THR A O 1
ATOM 1571 N N . VAL A 1 192 ? 14.093 -7.906 -28.910 1.00 89.94 192 VAL A N 1
ATOM 1572 C CA . VAL A 1 192 ? 15.355 -7.587 -28.233 1.00 89.94 192 VAL A CA 1
ATOM 1573 C C . VAL A 1 192 ? 16.437 -8.505 -28.792 1.00 89.94 192 VAL A C 1
ATOM 1575 O O . VAL A 1 192 ? 16.434 -9.707 -28.527 1.00 89.94 192 VAL A O 1
ATOM 1578 N N . ILE A 1 193 ? 17.355 -7.937 -29.573 1.00 92.00 193 ILE A N 1
ATOM 1579 C CA . ILE A 1 193 ? 18.444 -8.662 -30.240 1.00 92.00 193 ILE A CA 1
ATOM 1580 C C . ILE A 1 193 ? 19.762 -8.379 -29.510 1.00 92.00 193 ILE A C 1
ATOM 1582 O O . ILE A 1 193 ? 20.001 -7.271 -29.036 1.00 92.00 193 ILE A O 1
ATOM 1586 N N . GLY A 1 194 ? 20.609 -9.397 -29.405 1.00 89.81 194 GLY A N 1
ATOM 1587 C CA . GLY A 1 194 ? 21.940 -9.320 -28.809 1.00 89.81 194 GLY A CA 1
ATOM 1588 C C . GLY A 1 194 ? 22.545 -10.711 -28.658 1.00 89.81 194 GLY A C 1
ATOM 1589 O O . GLY A 1 194 ? 21.826 -11.711 -28.753 1.00 89.81 194 GLY A O 1
ATOM 1590 N N . ASP A 1 195 ? 23.839 -10.793 -28.376 1.00 92.50 195 ASP A N 1
ATOM 1591 C CA . ASP A 1 195 ? 24.546 -12.072 -28.279 1.00 92.50 195 ASP A CA 1
ATOM 1592 C C . ASP A 1 195 ? 24.126 -12.907 -27.060 1.00 92.50 195 ASP A C 1
ATOM 1594 O O . ASP A 1 195 ? 23.402 -12.459 -26.153 1.00 92.50 195 ASP A O 1
ATOM 1598 N N . ALA A 1 196 ? 24.533 -14.178 -27.048 1.00 89.94 196 ALA A N 1
ATOM 1599 C CA . ALA A 1 196 ? 24.359 -15.051 -25.892 1.00 89.94 196 ALA A CA 1
ATOM 1600 C C . ALA A 1 196 ? 24.976 -14.408 -24.633 1.00 89.94 196 ALA A C 1
ATOM 1602 O O . ALA A 1 196 ? 26.008 -13.749 -24.693 1.00 89.94 196 ALA A O 1
ATOM 1603 N N . GLY A 1 197 ? 24.302 -14.538 -23.487 1.00 85.00 197 GLY A N 1
ATOM 1604 C CA . GLY A 1 197 ? 24.765 -13.944 -22.225 1.00 85.00 197 GLY A CA 1
ATOM 1605 C C . GLY A 1 197 ? 24.546 -12.430 -22.070 1.00 85.00 197 GLY A C 1
ATOM 1606 O O . GLY A 1 197 ? 24.688 -11.926 -20.963 1.00 85.00 197 GLY A O 1
ATOM 1607 N N . MET A 1 198 ? 24.091 -11.700 -23.099 1.00 88.50 198 MET A N 1
ATOM 1608 C CA . MET A 1 198 ? 23.901 -10.233 -23.030 1.00 88.50 198 MET A CA 1
ATOM 1609 C C . MET A 1 198 ? 22.697 -9.762 -22.188 1.00 88.50 198 MET A C 1
ATOM 1611 O O . MET A 1 198 ? 22.361 -8.579 -22.178 1.00 88.50 198 MET A O 1
ATOM 1615 N N . GLY A 1 199 ? 22.019 -10.670 -21.480 1.00 85.56 199 GLY A N 1
ATOM 1616 C CA . GLY A 1 199 ? 20.928 -10.318 -20.566 1.00 85.56 199 GLY A CA 1
ATOM 1617 C C . GLY A 1 199 ? 19.553 -10.122 -21.218 1.00 85.56 199 GLY A C 1
ATOM 1618 O O . GLY A 1 199 ? 18.668 -9.541 -20.599 1.00 85.56 199 GLY A O 1
ATOM 1619 N N . LYS A 1 200 ? 19.318 -10.643 -22.431 1.00 90.50 200 LYS A N 1
ATOM 1620 C CA . LYS A 1 200 ? 18.008 -10.566 -23.116 1.00 90.50 200 LYS A CA 1
ATOM 1621 C C . LYS A 1 200 ? 16.849 -11.111 -22.266 1.00 90.50 200 LYS A C 1
ATOM 1623 O O . LYS A 1 200 ? 15.823 -10.457 -22.121 1.00 90.50 200 LYS A O 1
ATOM 1628 N N . SER A 1 201 ? 17.035 -12.280 -21.648 1.00 86.44 201 SER A N 1
ATOM 1629 C CA . SER A 1 201 ? 16.030 -12.886 -20.760 1.00 86.44 201 SER A CA 1
ATOM 1630 C C . SER A 1 201 ? 15.794 -12.066 -19.488 1.00 86.44 201 SER A C 1
ATOM 1632 O O . SER A 1 201 ? 14.684 -12.050 -18.968 1.00 86.44 201 SER A O 1
ATOM 1634 N N . ALA A 1 202 ? 16.815 -11.354 -19.004 1.00 85.88 202 ALA A N 1
ATOM 1635 C CA . ALA A 1 202 ? 16.676 -10.455 -17.865 1.00 85.88 202 ALA A CA 1
ATOM 1636 C C . ALA A 1 202 ? 15.858 -9.210 -18.236 1.00 85.88 202 ALA A C 1
ATOM 1638 O O . ALA A 1 202 ? 14.977 -8.823 -17.479 1.00 85.88 202 ALA A O 1
ATOM 1639 N N . ILE A 1 203 ? 16.066 -8.640 -19.430 1.00 86.94 203 ILE A N 1
ATOM 1640 C CA . ILE A 1 203 ? 15.247 -7.533 -19.955 1.00 86.94 203 ILE A CA 1
ATOM 1641 C C . ILE A 1 203 ? 13.773 -7.952 -20.053 1.00 86.94 203 ILE A C 1
ATOM 1643 O O . ILE A 1 203 ? 12.898 -7.197 -19.634 1.00 86.94 203 ILE A O 1
ATOM 1647 N N . ALA A 1 204 ? 13.497 -9.172 -20.529 1.00 83.62 204 ALA A N 1
ATOM 1648 C CA . ALA A 1 204 ? 12.139 -9.717 -20.572 1.00 83.62 204 ALA A CA 1
ATOM 1649 C C . ALA A 1 204 ? 11.524 -9.867 -19.166 1.00 83.62 204 ALA A C 1
ATOM 1651 O O . ALA A 1 204 ? 10.384 -9.463 -18.948 1.00 83.62 204 ALA A O 1
ATOM 1652 N N . ALA A 1 205 ? 12.292 -10.370 -18.192 1.00 79.50 205 ALA A N 1
ATOM 1653 C CA . ALA A 1 205 ? 11.851 -10.496 -16.800 1.00 79.50 205 ALA A CA 1
ATOM 1654 C C . ALA A 1 205 ? 11.626 -9.133 -16.108 1.00 79.50 205 ALA A C 1
ATOM 1656 O O . ALA A 1 205 ? 10.746 -9.001 -15.261 1.00 79.50 205 ALA A O 1
ATOM 1657 N N . ILE A 1 206 ? 12.392 -8.101 -16.481 1.00 73.31 206 ILE A N 1
ATOM 1658 C CA . ILE A 1 206 ? 12.297 -6.731 -15.940 1.00 73.31 206 ILE A CA 1
ATOM 1659 C C . ILE 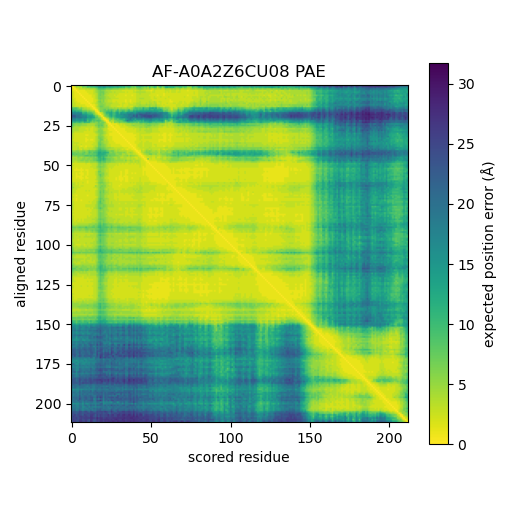A 1 206 ? 11.115 -5.955 -16.521 1.00 73.31 206 ILE A C 1
ATOM 1661 O O . ILE A 1 206 ? 10.766 -4.916 -15.966 1.00 73.31 206 ILE A O 1
ATOM 1665 N N . GLY A 1 207 ? 10.459 -6.452 -17.575 1.00 64.25 207 GLY A N 1
ATOM 1666 C CA . GLY A 1 207 ? 9.357 -5.777 -18.271 1.00 64.25 207 GLY A CA 1
ATOM 1667 C C . GLY A 1 207 ? 8.335 -5.072 -17.360 1.00 64.25 207 GLY A C 1
ATOM 1668 O O . GLY A 1 207 ? 7.875 -3.983 -17.688 1.00 64.25 207 GLY A O 1
ATOM 1669 N N . HIS A 1 208 ? 8.044 -5.618 -16.174 1.00 56.53 208 HIS A N 1
ATOM 1670 C CA . HIS A 1 208 ? 7.131 -5.018 -15.191 1.00 56.53 208 HIS A CA 1
ATOM 1671 C C . HIS A 1 208 ? 7.713 -3.865 -14.343 1.00 56.53 208 HIS A C 1
ATOM 1673 O O . HIS A 1 208 ? 6.973 -2.979 -13.907 1.00 56.53 208 HIS A O 1
ATOM 1679 N N . LYS A 1 209 ? 9.034 -3.819 -14.121 1.00 49.59 209 LYS A N 1
ATOM 1680 C CA . LYS A 1 209 ? 9.719 -2.709 -13.425 1.00 49.59 209 LYS A CA 1
ATOM 1681 C C . LYS A 1 209 ? 9.825 -1.442 -14.279 1.00 49.59 209 LYS A C 1
ATOM 1683 O O . LYS A 1 209 ? 10.040 -0.374 -13.723 1.00 49.59 209 LYS A O 1
ATOM 1688 N N . LEU A 1 210 ? 9.624 -1.538 -15.594 1.00 47.97 210 LEU A N 1
ATOM 1689 C CA . LEU A 1 210 ? 9.768 -0.413 -16.530 1.00 47.97 210 LEU A CA 1
ATOM 1690 C C . LEU A 1 210 ? 8.657 0.638 -16.472 1.00 47.97 210 LEU A C 1
ATOM 1692 O O . LEU A 1 210 ? 8.704 1.620 -17.209 1.00 47.97 210 LEU A O 1
ATOM 1696 N N . ARG A 1 211 ? 7.670 0.448 -15.594 1.00 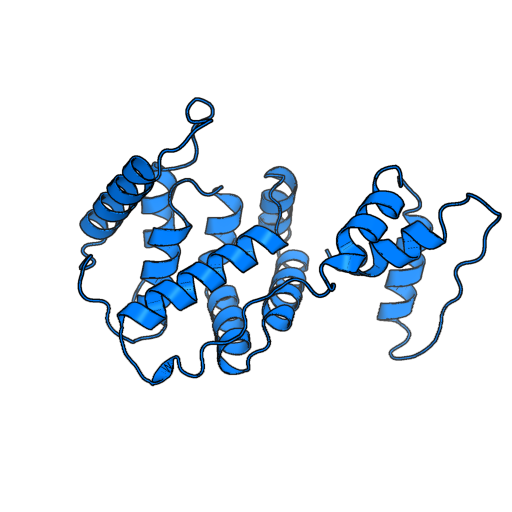45.03 211 ARG A N 1
ATOM 1697 C CA . ARG A 1 211 ? 6.550 1.375 -15.382 1.00 45.03 211 ARG A CA 1
ATOM 1698 C C . ARG A 1 211 ? 6.664 2.223 -14.101 1.00 45.03 211 ARG A C 1
ATOM 1700 O O . ARG A 1 211 ? 5.672 2.840 -13.720 1.00 45.03 211 ARG A O 1
ATOM 1707 N N . LEU A 1 212 ? 7.824 2.246 -13.433 1.00 37.44 212 LEU A N 1
ATOM 1708 C CA . LEU A 1 212 ? 8.129 3.120 -12.283 1.00 37.44 212 LEU A CA 1
ATOM 1709 C C . LEU A 1 212 ? 9.075 4.264 -12.675 1.00 37.44 212 LEU A C 1
ATOM 1711 O O . LEU A 1 212 ? 10.030 4.003 -13.431 1.00 37.44 212 LEU A O 1
#

Secondary structure (DSSP, 8-state):
---HHHHHHHHHTTPPPTT-SS--HHHHHHHHHHHHHHTT--SS----SHHHHHHHHHHHHHTT--HHHHHHHTSHHHHHHHHHHHHTT-HHHHHHHHHHHHHH-HHHHHHHHHTT--HHHHHHHHHHHHHHHHHHHT-GGGPSPP------S-HHHHHHHHHHHTT----HHHHHHHHHHHHH-SS--------TTSSHHHHHHHTTGGG-